Protein AF-A0A7C2U4P8-F1 (afdb_monomer_lite)

Radius of gyration: 31.04 Å; chains: 1; bounding box: 79×62×96 Å

Secondary structure (DSSP, 8-state):
--PPP--S-HHHHHHHHHHHHHHHHHHHHHHHHHHHHHHHHHHHHHHHHHHHHHHHHHHHHHHHHHHHHHHHHHHHHHHHHHHHHHHHS--PPPS--PPPP------HHHHHHHHTTGGGGS-HHHHHHHHHHHHHHHHHHHHHHHHHHHHHHHHGGGG-GGG--HHHHHHHHHHHHHHHHHHHHHHHHHHHHHHHHHHTT----HHHHHHHHHHHBTTSS---GGGS-TT--HHHHHHHHTBSSPPP-

Foldseek 3Di:
DDDDDPPDDCVVVCVVVVVVVVVVVVVVVVVVVVVLVVLVVLLVVLLVVQLVLLQQLLQLLVLLVVCLVLLVVLLVVLVVQLVCCVPPVDHDQFQDLDARDDDDRDRPSVVVCVVVVSLVSDDPVSNVLSVVLVVLSVVLNVLSVQRVVLSVLCCVSNVDPVVADPVSSVSNVVSSVSNVVSSVVSVVSSVVNQVSNVVVVRHHPVVVLLVVLVVFAVVSDQDGLSNDDRNDHQVVSQVRRRGPDRDDD

Sequence (249 aa):
MKVPTPMHGWRPFWGEVGIIVLGVLIALGAQQVVERWRDRQLADQTRTAIAEEINQNLLNISLRATAEPCIQRRLGELHELVNAWALTGTFETPSWVAQAPRLTIGLPRYEAAIDAGNIALMTREEQYRLGTVVEGLRTFQRIQEDENLVWPTLRMLQDGAASLSANDRTEIRLALQRASALDYYARLLIRQILPRAAEFGFRPDRKRFAEFAKRIWKSGRYTPAICAPIDTPPARANEMTGQQTPLPF

pLDDT: mean 92.55, std 9.85, range [42.56, 98.62]

Structure (mmCIF, N/CA/C/O backbone):
data_AF-A0A7C2U4P8-F1
#
_entry.id   AF-A0A7C2U4P8-F1
#
loop_
_atom_site.group_PDB
_atom_site.id
_atom_site.type_symbol
_atom_site.label_atom_id
_atom_site.label_alt_id
_atom_site.label_comp_id
_atom_site.label_asym_id
_atom_site.label_entity_id
_atom_site.label_seq_id
_atom_site.pdbx_PDB_ins_code
_atom_site.Cartn_x
_atom_site.Cartn_y
_atom_site.Cartn_z
_atom_site.occupancy
_atom_site.B_iso_or_equiv
_atom_site.auth_seq_id
_atom_site.auth_comp_id
_atom_site.auth_asym_id
_atom_site.auth_atom_id
_atom_site.pdbx_PDB_model_num
ATOM 1 N N . MET A 1 1 ? 53.793 42.307 -63.586 1.00 42.56 1 MET A N 1
ATOM 2 C CA . MET A 1 1 ? 52.694 41.664 -62.834 1.00 42.56 1 MET A CA 1
ATOM 3 C C . MET A 1 1 ? 52.323 40.364 -63.534 1.00 42.56 1 MET A C 1
ATOM 5 O O . MET A 1 1 ? 51.864 40.417 -64.664 1.00 42.56 1 MET A O 1
ATOM 9 N N . LYS A 1 2 ? 52.591 39.209 -62.914 1.00 53.53 2 LYS A N 1
ATOM 10 C CA . LYS A 1 2 ? 52.114 37.892 -63.368 1.00 53.53 2 LYS A CA 1
ATOM 11 C C . LYS A 1 2 ? 51.184 37.362 -62.280 1.00 53.53 2 LYS A C 1
ATOM 13 O O . LYS A 1 2 ? 51.646 37.113 -61.172 1.00 53.53 2 LYS A O 1
ATOM 18 N N . VAL A 1 3 ? 49.895 37.251 -62.587 1.00 59.31 3 VAL A N 1
ATOM 19 C CA . VAL A 1 3 ? 48.919 36.561 -61.734 1.00 59.31 3 VAL A CA 1
ATOM 20 C C . VAL A 1 3 ? 49.041 35.068 -62.053 1.00 59.31 3 VAL A C 1
ATOM 22 O O . VAL A 1 3 ? 48.907 34.710 -63.225 1.00 59.31 3 VAL A O 1
ATOM 25 N N . PRO A 1 4 ? 49.359 34.196 -61.081 1.00 64.44 4 PRO A N 1
ATOM 26 C CA . PRO A 1 4 ? 49.465 32.772 -61.347 1.00 64.44 4 PRO A CA 1
ATOM 27 C C . PRO A 1 4 ? 48.063 32.188 -61.544 1.00 64.44 4 PRO A C 1
ATOM 29 O O . PRO A 1 4 ? 47.196 32.287 -60.679 1.00 64.44 4 PRO A O 1
ATOM 32 N N . THR A 1 5 ? 47.844 31.578 -62.704 1.00 59.56 5 THR A N 1
ATOM 33 C CA . THR A 1 5 ? 46.663 30.770 -63.014 1.00 59.56 5 THR A CA 1
ATOM 34 C C . THR A 1 5 ? 46.669 29.484 -62.180 1.00 59.56 5 THR A C 1
ATOM 36 O O . THR A 1 5 ? 47.634 28.719 -62.286 1.00 59.56 5 THR A O 1
ATOM 39 N N . PRO A 1 6 ? 45.615 29.182 -61.396 1.00 57.62 6 PRO A N 1
ATOM 40 C CA . PRO A 1 6 ? 45.489 27.897 -60.720 1.00 57.62 6 PRO A CA 1
ATOM 41 C C . PRO A 1 6 ? 45.124 26.824 -61.754 1.00 57.62 6 PRO A C 1
ATOM 43 O O . PRO A 1 6 ? 43.962 26.583 -62.064 1.00 57.62 6 PRO A O 1
ATOM 46 N N . MET A 1 7 ? 46.147 26.197 -62.329 1.00 57.06 7 MET A N 1
ATOM 47 C CA . MET A 1 7 ? 46.019 25.066 -63.249 1.00 57.06 7 MET A CA 1
ATOM 48 C C . MET A 1 7 ? 46.189 23.735 -62.512 1.00 57.06 7 MET A C 1
ATOM 50 O O . MET A 1 7 ? 47.052 22.967 -62.894 1.00 57.06 7 MET A O 1
ATOM 54 N N . HIS A 1 8 ? 45.416 23.431 -61.468 1.00 58.75 8 HIS A N 1
ATOM 55 C CA . HIS A 1 8 ? 45.283 22.045 -60.990 1.00 58.75 8 HIS A CA 1
ATOM 56 C C . HIS A 1 8 ? 43.839 21.788 -60.545 1.00 58.75 8 HIS A C 1
ATOM 58 O O . HIS A 1 8 ? 43.217 22.609 -59.879 1.00 58.75 8 HIS A O 1
ATOM 64 N N . GLY A 1 9 ? 43.279 20.693 -61.063 1.00 62.34 9 GLY A N 1
ATOM 65 C CA . GLY A 1 9 ? 41.852 20.506 -61.300 1.00 62.34 9 GLY A CA 1
ATOM 66 C C . GLY A 1 9 ? 40.969 20.383 -60.060 1.00 62.34 9 GLY A C 1
ATOM 67 O O . GLY A 1 9 ? 41.385 19.962 -58.992 1.00 62.34 9 GLY A O 1
ATOM 68 N N . TRP A 1 10 ? 39.679 20.631 -60.256 1.00 64.06 10 TRP A N 1
ATOM 69 C CA . TRP A 1 10 ? 38.632 20.371 -59.265 1.00 64.06 10 TRP A CA 1
ATOM 70 C C . TRP A 1 10 ? 38.517 18.877 -58.897 1.00 64.06 10 TRP A C 1
ATOM 72 O O . TRP A 1 10 ? 37.988 18.534 -57.850 1.00 64.06 10 TRP A O 1
ATOM 82 N N . ARG A 1 11 ? 39.032 17.967 -59.737 1.00 67.44 11 ARG A N 1
ATOM 83 C CA . ARG A 1 11 ? 38.998 16.507 -59.525 1.00 67.44 11 ARG A CA 1
ATOM 84 C C . ARG A 1 11 ? 39.730 16.031 -58.255 1.00 67.44 11 ARG A C 1
ATOM 86 O O . ARG A 1 11 ? 39.095 15.321 -57.481 1.00 67.44 11 ARG A O 1
ATOM 93 N N . PRO A 1 12 ? 41.005 16.388 -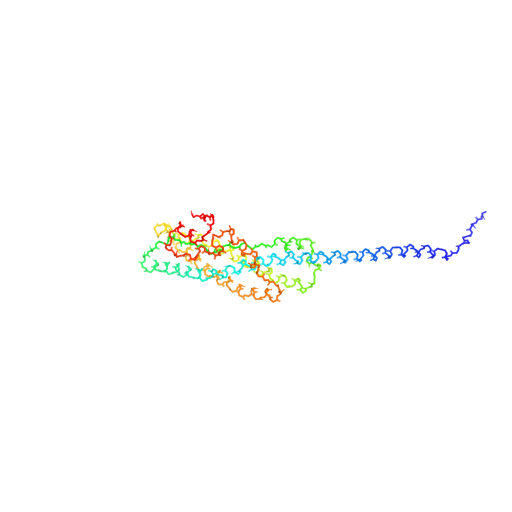58.002 1.00 69.62 12 PRO A N 1
ATOM 94 C CA . PRO A 1 12 ? 41.673 16.050 -56.742 1.00 69.62 12 PRO A CA 1
ATOM 95 C C . PRO A 1 12 ? 40.980 16.663 -55.519 1.00 69.62 12 PRO A C 1
ATOM 97 O O . PRO A 1 12 ? 40.832 15.984 -54.509 1.00 69.62 12 PRO A O 1
ATOM 100 N N . PHE A 1 13 ? 40.447 17.882 -55.643 1.00 70.81 13 PHE A N 1
ATOM 101 C CA . PHE A 1 13 ? 39.682 18.521 -54.569 1.00 70.81 13 PHE A CA 1
ATOM 102 C C . PHE A 1 13 ? 38.425 17.717 -54.175 1.00 70.81 13 PHE A C 1
ATOM 104 O O . PHE A 1 13 ? 38.183 17.488 -52.994 1.00 70.81 13 PHE A O 1
ATOM 111 N N . TRP A 1 14 ? 37.659 17.199 -55.145 1.00 75.56 14 TRP A N 1
ATOM 112 C CA . TRP A 1 14 ? 36.513 16.316 -54.866 1.00 75.56 14 TRP A CA 1
ATOM 113 C C . TRP A 1 14 ? 36.913 14.972 -54.241 1.00 75.56 14 TRP A C 1
ATOM 115 O O . TRP A 1 14 ? 36.151 14.422 -53.447 1.00 75.56 14 TRP A O 1
ATOM 125 N N . GLY A 1 15 ? 38.098 14.452 -54.572 1.00 74.56 15 GLY A N 1
ATOM 126 C CA . GLY A 1 15 ? 38.631 13.230 -53.967 1.00 74.56 15 GLY A CA 1
ATOM 127 C C . GLY A 1 15 ? 38.936 13.405 -52.478 1.00 74.56 15 GLY A C 1
ATOM 128 O O . GLY A 1 15 ? 38.503 12.591 -51.664 1.00 74.56 15 GLY A O 1
ATOM 129 N N . GLU A 1 16 ? 39.617 14.493 -52.110 1.00 76.31 16 GLU A N 1
ATOM 130 C CA . GLU A 1 16 ? 39.959 14.787 -50.712 1.00 76.31 16 GLU A CA 1
ATOM 131 C C . GLU A 1 16 ? 38.719 15.093 -49.864 1.00 76.31 16 GLU A C 1
ATOM 133 O O . GLU A 1 16 ? 38.545 14.518 -48.787 1.00 76.31 16 GLU A O 1
ATOM 138 N N . VAL A 1 17 ? 37.802 15.926 -50.370 1.00 86.94 17 VAL A N 1
ATOM 139 C CA . VAL A 1 17 ? 36.540 16.225 -49.673 1.00 86.94 17 VAL A CA 1
ATOM 140 C C . VAL A 1 17 ? 35.691 14.961 -49.512 1.00 86.94 17 VAL A C 1
ATOM 142 O O . VAL A 1 17 ? 35.121 14.739 -48.444 1.00 86.94 17 VAL A O 1
ATOM 145 N N . GLY A 1 18 ? 35.644 14.096 -50.531 1.00 84.94 18 GLY A N 1
ATOM 146 C CA . GLY A 1 18 ? 34.916 12.829 -50.473 1.00 84.94 18 GLY A CA 1
ATOM 147 C C . GLY A 1 18 ? 35.411 11.903 -49.359 1.00 84.94 18 GLY A C 1
ATOM 148 O O . GLY A 1 18 ? 34.596 11.328 -48.639 1.00 84.94 18 GLY A O 1
ATOM 149 N N . ILE A 1 19 ? 36.730 11.806 -49.163 1.00 89.50 19 ILE A N 1
ATOM 150 C CA . ILE A 1 19 ? 37.328 10.992 -48.092 1.00 89.50 19 ILE A CA 1
ATOM 151 C C . ILE A 1 19 ? 36.983 11.561 -46.710 1.00 89.50 19 ILE A C 1
ATOM 153 O O . ILE A 1 19 ? 36.597 10.802 -45.820 1.00 89.50 19 ILE A O 1
ATOM 157 N N . ILE A 1 20 ? 37.070 12.884 -46.529 1.00 89.81 20 ILE A N 1
ATOM 158 C CA . ILE A 1 20 ? 36.741 13.535 -45.250 1.00 89.81 20 ILE A CA 1
ATOM 159 C C . ILE A 1 20 ? 35.263 13.323 -44.903 1.00 89.81 20 ILE A C 1
ATOM 161 O O . ILE A 1 20 ? 34.942 12.899 -43.792 1.00 89.81 20 ILE A O 1
ATOM 165 N N . VAL A 1 21 ? 34.359 13.564 -45.857 1.00 92.81 21 VAL A N 1
ATOM 166 C CA . VAL A 1 21 ? 32.916 13.368 -45.658 1.00 92.81 21 VAL A CA 1
ATOM 167 C C . VAL A 1 21 ? 32.608 11.906 -45.341 1.00 92.81 21 VAL A C 1
ATOM 169 O O . VAL A 1 21 ? 31.846 11.633 -44.415 1.00 92.81 21 VAL A O 1
ATOM 172 N N . LEU A 1 22 ? 33.233 10.958 -46.045 1.00 92.25 22 LEU A N 1
ATOM 173 C CA . LEU A 1 22 ? 33.060 9.533 -45.772 1.00 92.25 22 LEU A CA 1
ATOM 174 C C . LEU A 1 22 ? 33.530 9.160 -44.358 1.00 92.25 22 LEU A C 1
ATOM 176 O O . LEU A 1 22 ? 32.824 8.438 -43.657 1.00 92.25 22 LEU A O 1
ATOM 180 N N . GLY A 1 23 ? 34.671 9.693 -43.911 1.00 92.75 23 GLY A N 1
ATOM 181 C CA . GLY A 1 23 ? 35.164 9.499 -42.547 1.00 92.75 23 GLY A CA 1
ATOM 182 C C . GLY A 1 23 ? 34.182 10.009 -41.488 1.00 92.75 23 GLY A C 1
ATOM 183 O O . GLY A 1 23 ? 33.875 9.291 -40.536 1.00 92.75 23 GLY A O 1
ATOM 184 N N . VAL A 1 24 ? 33.621 11.207 -41.686 1.00 94.31 24 VAL A N 1
ATOM 185 C CA . VAL A 1 24 ? 32.612 11.787 -40.782 1.00 94.31 24 VAL A CA 1
ATOM 186 C C . VAL A 1 24 ? 31.325 10.958 -40.774 1.00 94.31 24 VAL A C 1
ATOM 188 O O . VAL A 1 24 ? 30.780 10.690 -39.705 1.00 94.31 24 VAL A O 1
ATOM 191 N N . LEU A 1 25 ? 30.849 10.496 -41.933 1.00 93.38 25 LEU A N 1
ATOM 192 C CA . LEU A 1 25 ? 29.646 9.662 -42.015 1.00 93.38 25 LEU A CA 1
ATOM 193 C C . LEU A 1 25 ? 29.830 8.305 -41.328 1.00 93.38 25 LEU A C 1
ATOM 195 O O . LEU A 1 25 ? 28.923 7.854 -40.630 1.00 93.38 25 LEU A O 1
ATOM 199 N N . ILE A 1 26 ? 30.997 7.672 -41.480 1.00 91.75 26 ILE A N 1
ATOM 200 C CA . ILE A 1 26 ? 31.316 6.418 -40.784 1.00 91.75 26 ILE A CA 1
ATOM 201 C C . ILE A 1 26 ? 31.377 6.651 -39.273 1.00 91.75 26 ILE A C 1
ATOM 203 O O . ILE A 1 26 ? 30.800 5.866 -38.521 1.00 91.75 26 ILE A O 1
ATOM 207 N N . ALA A 1 27 ? 32.012 7.738 -38.821 1.00 90.12 27 ALA A N 1
ATOM 208 C CA . ALA A 1 27 ? 32.086 8.077 -37.402 1.00 90.12 27 ALA A CA 1
ATOM 209 C C . ALA A 1 27 ? 30.689 8.303 -36.793 1.00 90.12 27 ALA A C 1
ATOM 211 O O . ALA A 1 27 ? 30.356 7.697 -35.774 1.00 90.12 27 ALA A O 1
ATOM 212 N N . LEU A 1 28 ? 29.837 9.094 -37.454 1.00 92.94 28 LEU A N 1
ATOM 213 C CA . LEU A 1 28 ? 28.459 9.339 -37.013 1.00 92.94 28 LEU A CA 1
ATOM 214 C C . LEU A 1 28 ? 27.598 8.069 -37.063 1.00 92.94 28 LEU A C 1
ATOM 216 O O . LEU A 1 28 ? 26.779 7.839 -36.174 1.00 92.94 28 LEU A O 1
ATOM 220 N N . GLY A 1 29 ? 27.787 7.226 -38.081 1.00 89.31 29 GLY A N 1
ATOM 221 C CA . GLY A 1 29 ? 27.095 5.945 -38.201 1.00 89.31 29 GLY A CA 1
ATOM 222 C C . GLY A 1 29 ? 27.474 4.974 -37.083 1.00 89.31 29 GLY A C 1
ATOM 223 O O . GLY A 1 29 ? 26.595 4.388 -36.451 1.00 89.31 29 GLY A O 1
ATOM 224 N N . ALA A 1 30 ? 28.771 4.842 -36.791 1.00 91.00 30 ALA A N 1
ATOM 225 C CA . ALA A 1 30 ? 29.270 4.001 -35.706 1.00 91.00 30 ALA A CA 1
ATOM 226 C C . ALA A 1 30 ? 28.775 4.490 -34.337 1.00 91.00 30 ALA A C 1
ATOM 228 O O . ALA A 1 30 ? 28.315 3.682 -33.528 1.00 91.00 30 ALA A O 1
ATOM 229 N N . GLN A 1 31 ? 28.788 5.807 -34.104 1.00 91.81 31 GLN A N 1
ATOM 230 C CA . GLN A 1 31 ? 28.274 6.406 -32.874 1.00 91.81 31 GLN A CA 1
ATOM 231 C C . GLN A 1 31 ? 26.792 6.067 -32.653 1.00 91.81 31 GLN A C 1
ATOM 233 O O . GLN A 1 31 ? 26.435 5.575 -31.584 1.00 91.81 31 GLN A O 1
ATOM 238 N N . GLN A 1 32 ? 25.944 6.220 -33.677 1.00 92.69 32 GLN A N 1
ATOM 239 C CA . GLN A 1 32 ? 24.516 5.891 -33.571 1.00 92.69 32 GLN A CA 1
ATOM 240 C C . GLN A 1 32 ? 24.261 4.410 -33.255 1.00 92.69 32 GLN A C 1
ATOM 242 O O . GLN A 1 32 ? 23.293 4.080 -32.569 1.00 92.69 32 GLN A O 1
ATOM 247 N N . VAL A 1 33 ? 25.097 3.495 -33.757 1.00 94.69 33 VAL A N 1
ATOM 248 C CA . VAL A 1 33 ? 24.969 2.059 -33.457 1.00 94.69 33 VAL A CA 1
ATOM 249 C C . VAL A 1 33 ? 25.314 1.775 -31.995 1.00 94.69 33 VAL A C 1
ATOM 251 O O . VAL A 1 33 ? 24.562 1.065 -31.325 1.00 94.69 33 VAL A O 1
ATOM 254 N N . VAL A 1 34 ? 26.412 2.349 -31.493 1.00 96.06 34 VAL A N 1
ATOM 255 C CA . VAL A 1 34 ? 26.839 2.183 -30.095 1.00 96.06 34 VAL A CA 1
ATOM 256 C C . VAL A 1 34 ? 25.818 2.789 -29.133 1.00 96.06 34 VAL A C 1
ATOM 258 O O . VAL A 1 34 ? 25.465 2.149 -28.144 1.00 96.06 34 VAL A O 1
ATOM 261 N N . GLU A 1 35 ? 25.293 3.976 -29.440 1.00 95.25 35 GLU A N 1
ATOM 262 C CA . GLU A 1 35 ? 24.249 4.629 -28.644 1.00 95.25 35 GLU A CA 1
ATOM 263 C C . GLU A 1 35 ? 22.984 3.770 -28.570 1.00 95.25 35 GLU A C 1
ATOM 265 O O . GLU A 1 35 ? 22.550 3.424 -27.475 1.00 95.25 35 GLU A O 1
ATOM 270 N N . ARG A 1 36 ? 22.459 3.300 -29.710 1.00 94.69 36 ARG A N 1
ATOM 271 C CA . ARG A 1 36 ? 21.275 2.420 -29.726 1.00 94.69 36 ARG A CA 1
ATOM 272 C C . ARG A 1 36 ? 21.491 1.120 -28.958 1.00 94.69 36 ARG A C 1
ATOM 274 O O . ARG A 1 36 ? 20.549 0.601 -28.361 1.00 94.69 36 ARG A O 1
ATOM 281 N N . TRP A 1 37 ? 22.694 0.551 -29.013 1.00 96.50 37 TRP A N 1
ATOM 282 C CA . TRP A 1 37 ? 23.016 -0.659 -28.259 1.00 96.50 37 TRP A CA 1
ATOM 283 C C . TRP A 1 37 ? 23.030 -0.390 -26.751 1.00 96.50 37 TRP A C 1
ATOM 285 O O . TRP A 1 37 ? 22.381 -1.117 -25.995 1.00 96.50 37 TRP A O 1
ATOM 295 N N . ARG A 1 38 ? 23.689 0.693 -26.327 1.00 97.44 38 ARG A N 1
ATOM 296 C CA . ARG A 1 38 ? 23.728 1.128 -24.927 1.00 97.44 38 ARG A CA 1
ATOM 297 C C . ARG A 1 38 ? 22.329 1.435 -24.390 1.00 97.44 38 ARG A C 1
ATOM 299 O O . ARG A 1 38 ? 22.004 0.991 -23.295 1.00 97.44 38 ARG A O 1
ATOM 306 N N . ASP A 1 39 ? 21.497 2.129 -25.161 1.00 97.50 39 ASP A N 1
ATOM 307 C CA . ASP A 1 39 ? 20.140 2.505 -24.750 1.00 97.50 39 ASP A CA 1
ATOM 308 C C . ASP A 1 39 ? 19.252 1.274 -24.537 1.00 97.50 39 ASP A C 1
ATOM 310 O O . ASP A 1 39 ? 18.510 1.205 -23.559 1.00 97.50 39 ASP A O 1
ATOM 314 N N . ARG A 1 40 ? 19.373 0.257 -25.401 1.00 96.75 40 ARG A N 1
ATOM 315 C CA . ARG A 1 40 ? 18.673 -1.027 -25.219 1.00 96.75 40 ARG A CA 1
ATOM 316 C C . ARG A 1 40 ? 19.127 -1.741 -23.954 1.00 96.75 40 ARG A C 1
ATOM 318 O O . ARG A 1 40 ? 18.290 -2.189 -23.177 1.00 96.75 40 ARG A O 1
ATOM 325 N N . GLN A 1 41 ? 20.438 -1.818 -23.727 1.00 97.94 41 GLN A N 1
ATOM 326 C CA . GLN A 1 41 ? 20.978 -2.439 -22.521 1.00 97.94 41 GLN A CA 1
ATOM 327 C C . GLN A 1 41 ? 20.500 -1.710 -21.257 1.00 97.94 41 GLN A C 1
ATOM 329 O O . GLN A 1 41 ? 20.112 -2.353 -20.281 1.00 97.94 41 GLN A O 1
ATOM 334 N N . LEU A 1 42 ? 20.483 -0.377 -21.283 1.00 97.88 42 LEU A N 1
ATOM 335 C CA . LEU A 1 42 ? 20.009 0.446 -20.176 1.00 97.88 42 LEU A CA 1
ATOM 336 C C . LEU A 1 42 ? 18.503 0.270 -19.939 1.00 97.88 42 LEU A C 1
ATOM 338 O O . LEU A 1 42 ? 18.079 0.131 -18.789 1.00 97.88 42 LEU A O 1
ATOM 342 N N . ALA A 1 43 ? 17.699 0.205 -21.003 1.00 97.88 43 ALA A N 1
ATOM 343 C CA . ALA A 1 43 ? 16.269 -0.078 -20.914 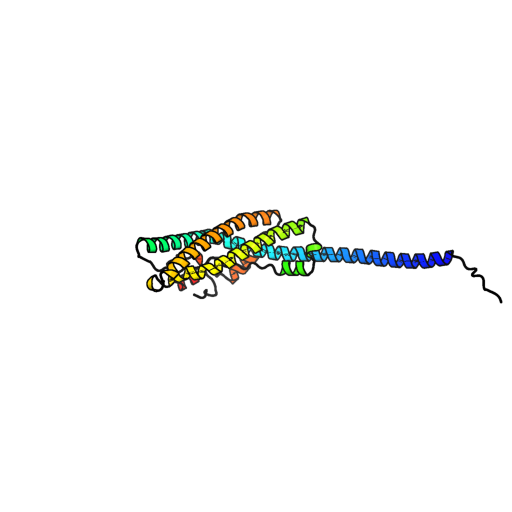1.00 97.88 43 ALA A CA 1
ATOM 344 C C . ALA A 1 43 ? 16.001 -1.468 -20.307 1.00 97.88 43 ALA A C 1
ATOM 346 O O . ALA A 1 43 ? 15.161 -1.590 -19.416 1.00 97.88 43 ALA A O 1
ATOM 347 N N . ASP A 1 44 ? 16.749 -2.499 -20.711 1.00 98.19 44 ASP A N 1
ATOM 348 C CA . ASP A 1 44 ? 16.603 -3.867 -20.195 1.00 98.19 44 ASP A CA 1
ATOM 349 C C . ASP A 1 44 ? 16.979 -3.981 -18.710 1.00 98.19 44 ASP A C 1
ATOM 351 O O . ASP A 1 44 ? 16.259 -4.604 -17.918 1.00 98.19 44 ASP A O 1
ATOM 355 N N . GLN A 1 45 ? 18.081 -3.340 -18.310 1.00 98.19 45 GLN A N 1
ATOM 356 C CA . GLN A 1 45 ? 18.498 -3.265 -16.908 1.00 98.19 45 GLN A CA 1
ATOM 357 C C . GLN A 1 45 ? 17.456 -2.528 -16.062 1.00 98.19 45 GLN A C 1
ATOM 359 O O . GLN A 1 45 ? 17.049 -3.021 -15.008 1.00 98.19 45 GLN A O 1
ATOM 364 N N . THR A 1 46 ? 16.967 -1.389 -16.558 1.00 98.12 46 THR A N 1
ATOM 365 C CA . THR A 1 46 ? 15.939 -0.585 -15.888 1.00 98.12 46 THR A CA 1
ATOM 366 C C . THR A 1 46 ? 14.637 -1.373 -15.737 1.00 98.12 46 THR A C 1
ATOM 368 O O . THR A 1 46 ? 14.066 -1.419 -14.647 1.00 98.12 46 THR A O 1
ATOM 371 N N . ARG A 1 47 ? 14.197 -2.072 -16.795 1.00 98.06 47 ARG A N 1
ATOM 372 C CA . ARG A 1 47 ? 13.001 -2.926 -16.772 1.00 98.06 47 ARG A CA 1
ATOM 373 C C . ARG A 1 47 ? 13.106 -3.992 -15.686 1.00 98.06 47 ARG A C 1
ATOM 375 O O . ARG A 1 47 ? 12.175 -4.160 -14.905 1.00 98.06 47 ARG A O 1
ATOM 382 N N . THR A 1 48 ? 14.238 -4.689 -15.624 1.00 98.12 48 THR A N 1
ATOM 383 C CA . THR A 1 48 ? 14.465 -5.765 -14.649 1.00 98.12 48 THR A CA 1
ATOM 384 C C . THR A 1 48 ? 14.466 -5.222 -13.220 1.00 98.12 48 THR A C 1
ATOM 386 O O . THR A 1 48 ? 13.754 -5.740 -12.359 1.00 98.12 48 THR A O 1
ATOM 389 N N . ALA A 1 49 ? 15.194 -4.128 -12.978 1.00 98.00 49 ALA A N 1
ATOM 390 C CA . ALA A 1 49 ? 15.314 -3.518 -11.657 1.00 98.00 49 ALA A CA 1
ATOM 391 C C . ALA A 1 49 ? 13.964 -3.033 -11.101 1.00 98.00 49 ALA A C 1
ATOM 393 O O . ALA A 1 49 ? 13.679 -3.248 -9.918 1.00 98.00 49 ALA A O 1
ATOM 394 N N . ILE A 1 50 ? 13.135 -2.413 -11.948 1.00 98.38 50 ILE A N 1
ATOM 395 C CA . ILE A 1 50 ? 11.791 -1.944 -11.586 1.00 98.38 50 ILE A CA 1
ATOM 396 C C . ILE A 1 50 ? 10.825 -3.119 -11.422 1.00 98.38 50 ILE A C 1
ATOM 398 O O . ILE A 1 50 ? 10.032 -3.127 -10.485 1.00 98.38 50 ILE A O 1
ATOM 402 N N . ALA A 1 51 ?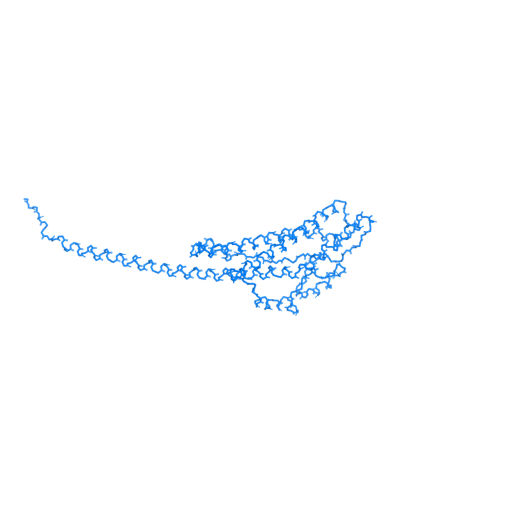 10.887 -4.134 -12.289 1.00 98.25 51 ALA A N 1
ATOM 403 C CA . ALA A 1 51 ? 10.024 -5.308 -12.175 1.00 98.25 51 ALA A CA 1
ATOM 404 C C . ALA A 1 51 ? 10.229 -6.039 -10.838 1.00 98.25 51 ALA A C 1
ATOM 406 O O . ALA A 1 51 ? 9.254 -6.431 -10.201 1.00 98.25 51 ALA A O 1
ATOM 407 N N . GLU A 1 52 ? 11.473 -6.181 -10.376 1.00 96.88 52 GLU A N 1
ATOM 408 C CA . GLU A 1 52 ? 11.776 -6.728 -9.048 1.00 96.88 52 GLU A CA 1
ATOM 409 C C . GLU A 1 52 ? 11.156 -5.901 -7.910 1.00 96.88 52 GLU A C 1
ATOM 411 O O . GLU A 1 52 ? 10.565 -6.467 -6.989 1.00 96.88 52 GLU A O 1
ATOM 416 N N . GLU A 1 53 ? 11.264 -4.571 -7.977 1.00 97.62 53 GLU A N 1
ATOM 417 C CA . GLU A 1 53 ? 10.682 -3.654 -6.988 1.00 97.62 53 GLU A CA 1
ATOM 418 C C . GLU A 1 53 ? 9.151 -3.747 -6.964 1.00 97.62 53 GLU A C 1
ATOM 420 O O . GLU A 1 53 ? 8.550 -3.916 -5.901 1.00 97.62 53 GLU A O 1
ATOM 425 N N . ILE A 1 54 ? 8.513 -3.737 -8.137 1.00 98.38 54 ILE A N 1
ATOM 426 C CA . ILE A 1 54 ? 7.068 -3.942 -8.276 1.00 98.38 54 ILE A CA 1
ATOM 427 C C . ILE A 1 54 ? 6.661 -5.299 -7.691 1.00 98.38 54 ILE A C 1
ATOM 429 O O . ILE A 1 54 ? 5.725 -5.363 -6.899 1.00 98.38 54 ILE A O 1
ATOM 433 N N . ASN A 1 55 ? 7.366 -6.382 -8.022 1.00 97.94 55 ASN A N 1
ATOM 434 C CA . ASN A 1 55 ? 7.055 -7.728 -7.532 1.00 97.94 55 ASN A CA 1
ATOM 435 C C . ASN A 1 55 ? 7.162 -7.836 -6.001 1.00 97.94 55 ASN A C 1
ATOM 437 O O . ASN A 1 55 ? 6.353 -8.521 -5.365 1.00 97.94 55 ASN A O 1
ATOM 441 N N . GLN A 1 56 ? 8.121 -7.132 -5.396 1.00 96.38 56 GLN A N 1
ATOM 442 C CA . GLN A 1 56 ? 8.243 -7.018 -3.943 1.00 96.38 56 GLN A CA 1
ATOM 443 C C . GLN A 1 56 ? 7.080 -6.216 -3.332 1.00 96.38 56 GLN A C 1
ATOM 445 O O . GLN A 1 56 ? 6.513 -6.623 -2.317 1.00 96.38 56 GLN A O 1
ATOM 450 N N . ASN A 1 57 ? 6.663 -5.116 -3.957 1.00 97.69 57 ASN A N 1
ATOM 451 C CA . ASN A 1 57 ? 5.522 -4.330 -3.484 1.00 97.69 57 ASN A CA 1
ATOM 452 C C . ASN A 1 57 ? 4.184 -5.078 -3.643 1.00 97.69 57 ASN A C 1
ATOM 454 O O . ASN A 1 57 ? 3.343 -5.039 -2.746 1.00 97.69 57 ASN A O 1
ATOM 458 N N . LEU A 1 58 ? 3.991 -5.826 -4.734 1.00 98.06 58 LEU A N 1
ATOM 459 C CA . LEU A 1 58 ? 2.804 -6.667 -4.947 1.00 98.06 58 LEU A CA 1
ATOM 460 C C . LEU A 1 58 ? 2.706 -7.795 -3.917 1.00 98.06 58 LEU A C 1
ATOM 462 O O . LEU A 1 58 ? 1.609 -8.186 -3.519 1.00 98.06 58 LEU A O 1
ATOM 466 N N . LEU A 1 59 ? 3.844 -8.311 -3.456 1.00 96.62 59 LEU A N 1
ATOM 467 C CA . LEU A 1 59 ? 3.887 -9.224 -2.322 1.00 96.62 59 LEU A CA 1
ATOM 468 C C . LEU A 1 59 ? 3.388 -8.549 -1.043 1.00 96.62 59 LEU A C 1
ATOM 470 O O . LEU A 1 59 ? 2.546 -9.129 -0.363 1.00 96.62 59 LEU A O 1
ATOM 474 N N . ASN A 1 60 ? 3.845 -7.337 -0.736 1.00 96.25 60 ASN A N 1
ATOM 475 C CA . ASN A 1 60 ? 3.359 -6.591 0.426 1.00 96.25 60 ASN A CA 1
ATOM 476 C C . ASN A 1 60 ? 1.843 -6.362 0.343 1.00 96.25 60 ASN A C 1
ATOM 478 O O . ASN A 1 60 ? 1.116 -6.641 1.292 1.00 96.25 60 ASN A O 1
ATOM 482 N N . ILE A 1 61 ? 1.328 -6.001 -0.829 1.00 97.12 61 ILE A N 1
ATOM 483 C CA . ILE A 1 61 ? -0.118 -5.929 -1.062 1.00 97.12 61 ILE A CA 1
ATOM 484 C C . ILE A 1 61 ? -0.808 -7.276 -0.792 1.00 97.12 61 ILE A C 1
ATOM 486 O O . ILE A 1 61 ? -1.813 -7.335 -0.082 1.00 97.12 61 ILE A O 1
ATOM 490 N N . SER A 1 62 ? -0.254 -8.376 -1.306 1.00 96.62 62 SER A N 1
ATOM 491 C CA . SER A 1 62 ? -0.792 -9.718 -1.065 1.00 96.62 62 SER A CA 1
ATOM 492 C C . SER A 1 62 ? -0.784 -10.094 0.419 1.00 96.62 62 SER A C 1
ATOM 494 O O . SER A 1 62 ? -1.683 -10.806 0.856 1.00 96.62 62 SER A O 1
ATOM 496 N N . LEU A 1 63 ? 0.196 -9.642 1.203 1.00 95.25 63 LEU A N 1
ATOM 497 C CA . LEU A 1 63 ? 0.241 -9.876 2.647 1.00 95.25 63 LEU A CA 1
ATOM 498 C C . LEU A 1 63 ? -0.831 -9.063 3.378 1.00 95.25 63 LEU A C 1
ATOM 500 O O . LEU A 1 63 ? -1.522 -9.629 4.228 1.00 95.25 63 LEU A O 1
ATOM 504 N N . ARG A 1 64 ? -1.061 -7.791 3.008 1.00 96.75 64 ARG A N 1
ATOM 505 C CA . ARG A 1 64 ? -2.213 -7.027 3.530 1.00 96.75 64 ARG A CA 1
ATOM 506 C C . ARG A 1 64 ? -3.521 -7.755 3.233 1.00 96.75 64 ARG A C 1
ATOM 508 O O . ARG A 1 64 ? -4.367 -7.822 4.121 1.00 96.75 64 ARG A O 1
ATOM 515 N N . ALA A 1 65 ? -3.653 -8.345 2.042 1.00 97.19 65 ALA A N 1
ATOM 516 C CA . ALA A 1 65 ? -4.836 -9.115 1.663 1.00 97.19 65 ALA A CA 1
ATOM 517 C C . ALA A 1 65 ? -5.081 -10.308 2.606 1.00 97.19 65 ALA A C 1
ATOM 519 O O . ALA A 1 65 ? -6.209 -10.562 3.020 1.00 97.19 65 ALA A O 1
ATOM 520 N N . THR A 1 66 ? -4.020 -11.011 3.026 1.00 95.88 66 THR A N 1
ATOM 521 C CA . THR A 1 66 ? -4.151 -12.118 3.996 1.00 95.88 66 THR A CA 1
ATOM 522 C C . THR A 1 66 ? -4.595 -11.669 5.391 1.00 95.88 66 THR A C 1
ATOM 524 O O . THR A 1 66 ? -5.153 -12.472 6.135 1.00 95.88 66 THR A O 1
ATOM 527 N N . ALA A 1 67 ? -4.379 -10.400 5.748 1.00 96.62 67 ALA A N 1
ATOM 528 C CA . ALA A 1 67 ? -4.799 -9.834 7.027 1.00 96.62 67 ALA A CA 1
ATOM 529 C C . ALA A 1 67 ? -6.243 -9.293 7.010 1.00 96.62 67 ALA A C 1
ATOM 531 O O . ALA A 1 67 ? -6.777 -8.991 8.077 1.00 96.62 67 ALA A O 1
ATOM 532 N N . GLU A 1 68 ? -6.884 -9.184 5.836 1.00 97.19 68 GLU A N 1
ATOM 533 C CA . GLU A 1 68 ? -8.225 -8.595 5.679 1.00 97.19 68 GLU A CA 1
ATOM 534 C C . GLU A 1 68 ? -9.273 -9.191 6.632 1.00 97.19 68 GLU A C 1
ATOM 536 O O . GLU A 1 68 ? -9.930 -8.406 7.317 1.00 97.19 68 GLU A O 1
ATOM 541 N N . PRO A 1 69 ? -9.414 -10.527 6.780 1.00 97.94 69 PRO A N 1
ATOM 542 C CA . PRO A 1 69 ? -10.441 -11.080 7.663 1.00 97.94 69 PRO A CA 1
ATOM 543 C C . PRO A 1 69 ? -10.250 -10.660 9.125 1.00 97.94 69 PRO A C 1
ATOM 545 O O . PRO A 1 69 ? -11.217 -10.394 9.835 1.00 97.94 69 PRO A O 1
ATOM 548 N N . CYS A 1 70 ? -8.997 -10.556 9.576 1.00 97.56 70 CYS A N 1
ATOM 549 C CA . CYS A 1 70 ? -8.677 -10.114 10.930 1.00 97.56 70 CYS A CA 1
ATOM 550 C C . CYS A 1 70 ? -8.985 -8.629 11.132 1.00 97.56 70 CYS A C 1
ATOM 552 O O . CYS A 1 70 ? -9.462 -8.248 12.195 1.00 97.56 70 CYS A O 1
ATOM 554 N N . ILE A 1 71 ? -8.729 -7.801 10.119 1.00 98.12 71 ILE A N 1
ATOM 555 C CA . ILE A 1 71 ? -8.967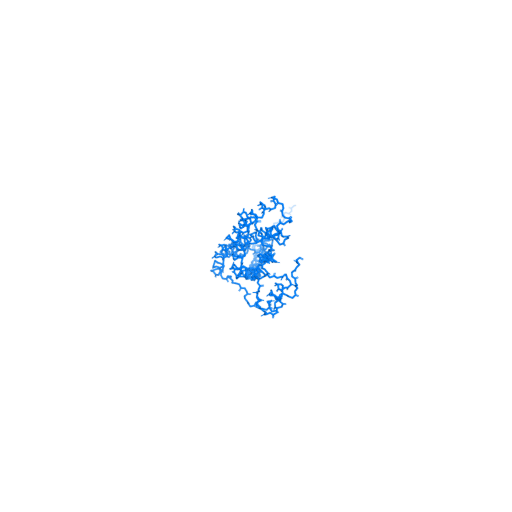 -6.355 10.176 1.00 98.12 71 ILE A CA 1
ATOM 556 C C . ILE A 1 71 ? -10.463 -6.068 10.200 1.00 98.12 71 ILE A C 1
ATOM 558 O O . ILE A 1 71 ? -10.925 -5.303 11.040 1.00 98.12 71 ILE A O 1
ATOM 562 N N . GLN A 1 72 ? -11.236 -6.749 9.356 1.00 98.31 72 GLN A N 1
ATOM 563 C CA . GLN A 1 72 ? -12.691 -6.634 9.362 1.00 98.31 72 GLN A CA 1
ATOM 564 C C . GLN A 1 72 ? -13.295 -7.099 10.687 1.00 98.31 72 GLN A C 1
ATOM 566 O O . GLN A 1 72 ? -14.113 -6.382 11.260 1.00 98.31 72 GLN A O 1
ATOM 571 N N . ARG A 1 73 ? -12.855 -8.256 11.206 1.00 98.25 73 ARG A N 1
ATOM 572 C CA . ARG A 1 73 ? -13.274 -8.737 12.530 1.00 98.25 73 ARG A CA 1
ATOM 573 C C . ARG A 1 73 ? -12.967 -7.699 13.606 1.00 98.25 73 ARG A C 1
ATOM 575 O O . ARG A 1 73 ? -13.851 -7.349 14.375 1.00 98.25 73 ARG A O 1
ATOM 582 N N . ARG A 1 74 ? -11.744 -7.162 13.612 1.00 98.06 74 ARG A N 1
ATOM 583 C CA . ARG A 1 74 ? -11.307 -6.155 14.579 1.00 98.06 74 ARG A CA 1
ATOM 584 C C . ARG A 1 74 ? -12.175 -4.902 14.547 1.00 98.06 74 ARG A C 1
ATOM 586 O O . ARG A 1 74 ? -12.596 -4.424 15.590 1.00 98.06 74 ARG A O 1
ATOM 593 N N . LEU A 1 75 ? -12.435 -4.358 13.362 1.00 98.44 75 LEU A N 1
ATOM 594 C CA . LEU A 1 75 ? -13.283 -3.175 13.219 1.00 98.44 75 LEU A CA 1
ATOM 595 C C . LEU A 1 75 ? -14.722 -3.461 13.673 1.00 98.44 75 LEU A C 1
ATOM 597 O O . LEU A 1 75 ? -15.333 -2.594 14.290 1.00 98.44 75 LEU A O 1
ATOM 601 N N . GLY A 1 76 ? -15.236 -4.672 13.428 1.00 98.44 76 GLY A N 1
ATOM 602 C CA . GLY A 1 76 ? -16.527 -5.131 13.949 1.00 98.44 76 GLY A CA 1
ATOM 603 C C . GLY A 1 76 ? -16.572 -5.158 15.479 1.00 98.44 76 GLY A C 1
ATOM 604 O O . GLY A 1 76 ? -17.443 -4.524 16.065 1.00 98.44 76 GLY A O 1
ATOM 605 N N . GLU A 1 77 ? -15.585 -5.794 16.117 1.00 98.06 77 GLU A N 1
ATOM 606 C CA . GLU A 1 77 ? -15.448 -5.847 17.584 1.00 98.06 77 GLU A CA 1
ATOM 607 C C . GLU A 1 77 ? -15.407 -4.434 18.198 1.00 98.06 77 GLU A C 1
ATOM 609 O O . GLU A 1 77 ? -16.074 -4.156 19.193 1.00 98.06 77 GLU A O 1
ATOM 614 N N . LEU A 1 78 ? -14.664 -3.506 17.581 1.00 97.88 78 LEU A N 1
ATOM 615 C CA . LEU A 1 78 ? -14.590 -2.115 18.042 1.00 97.88 78 LEU A CA 1
ATOM 616 C C . LEU A 1 78 ? -15.912 -1.354 17.843 1.00 97.88 78 LEU A C 1
ATOM 618 O O . LEU A 1 78 ? -16.275 -0.542 18.693 1.00 97.88 78 LEU A O 1
ATOM 622 N N . HIS A 1 79 ? -16.643 -1.612 16.752 1.00 97.75 79 HIS A N 1
ATOM 623 C CA . HIS A 1 79 ? -17.976 -1.030 16.523 1.00 97.75 79 HIS A CA 1
ATOM 624 C C . HIS A 1 79 ? -18.965 -1.489 17.583 1.00 97.75 79 HIS A C 1
ATOM 626 O O . HIS A 1 79 ? -19.663 -0.661 18.164 1.00 97.75 79 HIS A O 1
ATOM 632 N N . GLU A 1 80 ? -19.011 -2.790 17.857 1.00 97.00 80 GLU A N 1
ATOM 633 C CA . GLU A 1 80 ? -19.879 -3.363 18.885 1.00 97.00 80 GLU A CA 1
ATOM 634 C C . GLU A 1 80 ? -19.583 -2.757 20.257 1.00 97.00 80 GLU A C 1
ATOM 636 O O . GLU A 1 80 ? -20.502 -2.299 20.935 1.00 97.00 80 GLU A O 1
ATOM 641 N N . LEU A 1 81 ? -18.305 -2.648 20.615 1.00 96.62 81 LEU A N 1
ATOM 642 C CA . LEU A 1 81 ? -17.851 -2.074 21.877 1.00 96.62 81 LEU A CA 1
ATOM 643 C C . LEU A 1 81 ? -18.240 -0.594 22.029 1.00 96.62 81 LEU A C 1
ATOM 645 O O . LEU A 1 81 ? -18.817 -0.197 23.043 1.00 96.62 81 LEU A O 1
ATOM 649 N N . VAL A 1 82 ? -17.991 0.232 21.007 1.00 96.00 82 VAL A N 1
ATOM 650 C CA . VAL A 1 82 ? -18.342 1.665 21.031 1.00 96.00 82 VAL A CA 1
ATOM 651 C C . VAL A 1 82 ? -19.862 1.877 21.035 1.00 96.00 82 VAL A C 1
ATOM 653 O O . VAL A 1 82 ? -20.355 2.804 21.688 1.00 96.00 82 VAL A O 1
ATOM 656 N N . ASN A 1 83 ? -20.622 1.022 20.346 1.00 95.50 83 ASN A N 1
ATOM 657 C CA . ASN A 1 83 ? -22.084 1.080 20.328 1.00 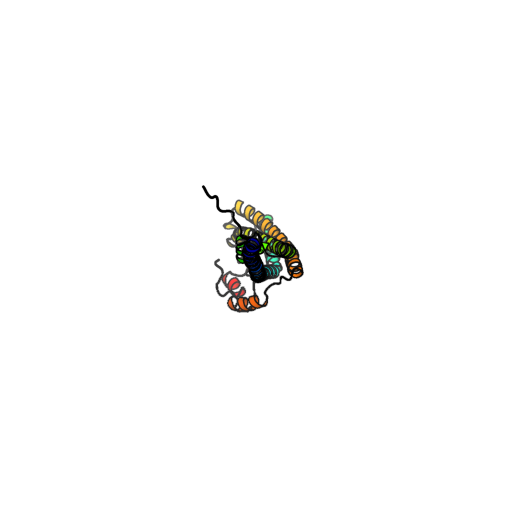95.50 83 ASN A CA 1
ATOM 658 C C . ASN A 1 83 ? -22.693 0.623 21.659 1.00 95.50 83 ASN A C 1
ATOM 660 O O . ASN A 1 83 ? -23.576 1.301 22.186 1.00 95.50 83 ASN A O 1
ATOM 664 N N . ALA A 1 84 ? -22.201 -0.474 22.239 1.00 94.25 84 ALA A N 1
ATOM 665 C CA . ALA A 1 84 ? -22.626 -0.949 23.553 1.00 94.25 84 ALA A CA 1
ATOM 666 C C . ALA A 1 84 ? -22.389 0.121 24.624 1.00 94.25 84 ALA A C 1
ATOM 668 O O . ALA A 1 84 ? -23.286 0.401 25.426 1.00 94.25 84 ALA A O 1
ATOM 669 N N . TRP A 1 85 ? -21.242 0.802 24.564 1.00 94.25 85 TRP A N 1
ATOM 670 C CA . TRP A 1 85 ? -20.934 1.921 25.449 1.00 94.25 85 TRP A CA 1
ATOM 671 C C . TRP A 1 85 ? -21.906 3.088 25.306 1.00 94.25 85 TRP A C 1
ATOM 673 O O . TRP A 1 85 ? -22.342 3.659 26.305 1.00 94.25 85 TRP A O 1
ATOM 683 N N . ALA A 1 86 ? -22.288 3.419 24.072 1.00 92.69 86 ALA A N 1
ATOM 684 C CA . ALA A 1 86 ? -23.254 4.475 23.793 1.00 92.69 86 ALA A CA 1
ATOM 685 C C . ALA A 1 86 ? -24.653 4.165 24.345 1.00 92.69 86 ALA A C 1
ATOM 687 O O . ALA A 1 86 ? -25.322 5.064 24.847 1.00 92.69 86 ALA A O 1
ATOM 688 N N . LEU A 1 87 ? -25.093 2.911 24.215 1.00 94.44 87 LEU A N 1
ATOM 689 C CA . LEU A 1 87 ? -26.458 2.488 24.528 1.00 94.44 87 LEU A CA 1
ATOM 690 C C . LEU A 1 87 ? -26.656 2.161 26.008 1.00 94.44 87 LEU A C 1
ATOM 692 O O . LEU A 1 87 ? -27.693 2.483 26.578 1.00 94.44 87 LEU A O 1
ATOM 696 N N . THR A 1 88 ? -25.677 1.499 26.621 1.00 94.56 88 THR A N 1
ATOM 697 C CA . THR A 1 88 ? -25.809 0.931 27.974 1.00 94.56 88 THR A CA 1
ATOM 698 C C . THR A 1 88 ? -24.998 1.683 29.022 1.00 94.56 88 THR A C 1
ATOM 700 O O . THR A 1 88 ? -25.210 1.495 30.216 1.00 94.56 88 THR A O 1
ATOM 703 N N . GLY A 1 89 ? -24.027 2.496 28.596 1.00 90.56 89 GLY A N 1
ATOM 704 C CA . GLY A 1 89 ? -23.030 3.095 29.482 1.00 90.56 89 GLY A CA 1
ATOM 705 C C . GLY A 1 89 ? -21.966 2.115 29.993 1.00 90.56 89 GLY A C 1
ATOM 706 O O . GLY A 1 89 ? -21.006 2.560 30.619 1.00 90.56 89 GLY A O 1
ATOM 707 N N . THR A 1 90 ? -22.085 0.812 29.708 1.00 90.94 90 THR A N 1
ATOM 708 C CA . THR A 1 90 ? -21.083 -0.199 30.076 1.00 90.94 90 THR A CA 1
ATOM 709 C C . THR A 1 90 ? -19.964 -0.254 29.039 1.00 90.94 90 THR A C 1
ATOM 711 O O . THR A 1 90 ? -20.211 -0.129 27.842 1.00 90.94 90 THR A O 1
ATOM 714 N N . PHE A 1 91 ? -18.722 -0.398 29.497 1.00 94.19 91 PHE A N 1
ATOM 715 C CA . PHE A 1 91 ? -17.544 -0.438 28.635 1.00 94.19 91 PHE A CA 1
ATOM 716 C C . PHE A 1 91 ? -16.575 -1.498 29.137 1.00 94.19 91 PHE A C 1
ATOM 718 O O . PHE A 1 91 ? -15.963 -1.344 30.196 1.00 94.19 91 PHE A O 1
ATOM 725 N N . GLU A 1 92 ? -16.431 -2.569 28.367 1.00 95.12 92 GLU A N 1
ATOM 726 C CA . GLU A 1 92 ? -15.398 -3.570 28.599 1.00 95.12 92 GLU A CA 1
ATOM 727 C C . GLU A 1 92 ? -14.102 -3.092 27.953 1.00 95.12 92 GLU A C 1
ATOM 729 O O . GLU A 1 92 ? -14.065 -2.784 26.765 1.00 95.12 92 GLU A O 1
ATOM 734 N N . THR A 1 93 ? -13.037 -2.978 28.745 1.00 96.56 93 THR A N 1
ATOM 735 C CA . THR A 1 93 ? -11.776 -2.414 28.256 1.00 96.56 93 THR A CA 1
ATOM 736 C C . THR A 1 93 ? -11.022 -3.471 27.443 1.00 96.56 93 THR A C 1
ATOM 738 O O . THR A 1 93 ? -10.656 -4.507 28.005 1.00 96.56 93 THR A O 1
ATOM 741 N N . PRO A 1 94 ? -10.769 -3.249 26.140 1.00 96.81 94 PRO A N 1
ATOM 742 C CA . PRO A 1 94 ? -10.037 -4.199 25.320 1.00 96.81 94 PRO A CA 1
ATOM 743 C C . PRO A 1 94 ? -8.566 -4.238 25.745 1.00 96.81 94 PRO A C 1
ATOM 745 O O . PRO A 1 94 ? -7.929 -3.203 25.921 1.00 96.81 94 PRO A O 1
ATOM 748 N N . SER A 1 95 ? -7.993 -5.436 25.863 1.00 95.44 95 SER A N 1
ATOM 749 C CA . SER A 1 95 ? -6.576 -5.597 26.233 1.00 95.44 95 SER A CA 1
ATOM 750 C C . SER A 1 95 ? -5.622 -5.384 25.058 1.00 95.44 95 SER A C 1
ATOM 752 O O . SER A 1 95 ? -4.436 -5.131 25.265 1.00 95.44 95 SER A O 1
ATOM 754 N N . TRP A 1 96 ? -6.125 -5.487 23.826 1.00 94.50 96 TRP A N 1
ATOM 755 C CA . TRP A 1 96 ? -5.319 -5.422 22.615 1.00 94.50 96 TRP A CA 1
ATOM 756 C C . TRP A 1 96 ? -6.082 -4.798 21.461 1.00 94.50 96 TRP A C 1
ATOM 758 O O . TRP A 1 96 ? -6.895 -5.466 20.831 1.00 94.50 96 TRP A O 1
ATOM 768 N N . VAL A 1 97 ? -5.783 -3.544 21.126 1.00 95.19 97 VAL A N 1
ATOM 769 C CA . VAL A 1 97 ? -6.281 -2.864 19.923 1.00 95.19 97 VAL A CA 1
ATOM 770 C C . VAL A 1 97 ? -5.115 -2.726 18.945 1.00 95.19 97 VAL A C 1
ATOM 772 O O . VAL A 1 97 ? -4.525 -1.661 18.739 1.00 95.19 97 VAL A O 1
ATOM 775 N N . ALA A 1 98 ? -4.727 -3.864 18.364 1.00 93.06 98 ALA A N 1
ATOM 776 C CA . ALA A 1 98 ? -3.717 -3.883 17.315 1.00 93.06 98 ALA A CA 1
ATOM 777 C C . ALA A 1 98 ? -4.200 -3.164 16.056 1.00 93.06 98 ALA A C 1
ATOM 779 O O . ALA A 1 98 ? -5.380 -3.191 15.713 1.00 93.06 98 ALA A O 1
ATOM 780 N N . GLN A 1 99 ? -3.240 -2.570 15.353 1.00 92.56 99 GLN A N 1
ATOM 781 C CA . GLN A 1 99 ? -3.463 -1.875 14.093 1.00 92.56 99 GLN A CA 1
ATOM 782 C C . GLN A 1 99 ? -3.366 -2.804 12.885 1.00 92.56 99 GLN A C 1
ATOM 784 O O . GLN A 1 99 ? -2.717 -3.855 12.937 1.00 92.56 99 GLN A O 1
ATOM 789 N N . ALA A 1 100 ? -3.951 -2.368 11.769 1.00 94.00 100 ALA A N 1
ATOM 790 C CA . ALA A 1 100 ? -3.691 -2.975 10.473 1.00 94.00 100 ALA A CA 1
ATOM 791 C C . ALA A 1 100 ? -2.174 -2.995 10.185 1.00 94.00 100 ALA A C 1
ATOM 793 O O . ALA A 1 100 ? -1.447 -2.072 10.573 1.00 94.00 100 ALA A O 1
ATOM 794 N N . PRO A 1 101 ? -1.659 -4.059 9.547 1.00 93.25 101 PRO A N 1
ATOM 795 C CA . PRO A 1 101 ? -0.237 -4.168 9.291 1.00 93.25 101 PRO A CA 1
ATOM 796 C C . PRO A 1 101 ? 0.211 -3.077 8.322 1.00 93.25 101 PRO A C 1
ATOM 798 O O . PRO A 1 101 ? -0.284 -2.995 7.200 1.00 93.25 101 PRO A O 1
ATOM 801 N N . ARG A 1 102 ? 1.202 -2.288 8.741 1.00 93.25 102 ARG A N 1
ATOM 802 C CA . ARG A 1 102 ? 1.900 -1.355 7.861 1.00 93.25 102 ARG A CA 1
ATOM 803 C C . ARG A 1 102 ? 2.951 -2.109 7.066 1.00 93.25 102 ARG A C 1
ATOM 805 O O . ARG A 1 102 ? 3.930 -2.593 7.633 1.00 93.25 102 ARG A O 1
ATOM 812 N N . LEU A 1 103 ? 2.763 -2.181 5.757 1.00 93.50 103 LEU A N 1
ATOM 813 C CA . LEU A 1 103 ? 3.717 -2.800 4.851 1.00 93.50 103 LEU A CA 1
ATOM 814 C C . LEU A 1 103 ? 4.335 -1.726 3.965 1.00 93.50 103 LEU A C 1
ATOM 816 O O . LEU A 1 103 ? 3.630 -0.958 3.312 1.00 93.50 103 LEU A O 1
ATOM 820 N N . THR A 1 104 ? 5.662 -1.664 3.960 1.00 93.19 104 THR A N 1
ATOM 821 C CA . THR A 1 104 ? 6.399 -0.659 3.196 1.00 93.19 104 THR A CA 1
ATOM 822 C C . THR A 1 104 ? 6.165 -0.856 1.706 1.00 93.19 104 THR A C 1
ATOM 824 O O . THR A 1 104 ? 6.447 -1.924 1.170 1.00 93.19 104 THR A O 1
ATOM 827 N N . ILE A 1 105 ? 5.687 0.182 1.032 1.00 96.44 105 ILE A N 1
ATOM 828 C CA . ILE A 1 105 ? 5.677 0.261 -0.426 1.00 96.44 105 ILE A CA 1
ATOM 829 C C . ILE A 1 105 ? 6.742 1.282 -0.795 1.00 96.44 105 ILE A C 1
ATOM 831 O O . ILE A 1 105 ? 6.686 2.416 -0.331 1.00 96.44 105 ILE A O 1
ATOM 835 N N . GLY A 1 106 ? 7.753 0.854 -1.542 1.00 95.38 106 GLY A N 1
ATOM 836 C CA . GLY A 1 106 ? 8.866 1.712 -1.938 1.00 95.38 106 GLY A CA 1
ATOM 837 C C . GLY A 1 106 ? 9.048 1.672 -3.443 1.00 95.38 106 GLY A C 1
ATOM 838 O O . GLY A 1 106 ? 9.022 0.591 -4.026 1.00 95.38 106 GLY A O 1
ATOM 839 N N . LEU A 1 107 ? 9.237 2.837 -4.060 1.00 98.00 107 LEU A N 1
ATOM 840 C CA . LEU A 1 107 ? 9.489 2.975 -5.496 1.00 98.00 107 LEU A CA 1
ATOM 841 C C . LEU A 1 107 ? 10.824 3.676 -5.847 1.00 98.00 107 LEU A C 1
ATOM 843 O O . LEU A 1 107 ? 10.881 4.345 -6.881 1.00 98.00 107 LEU A O 1
ATOM 847 N N . PRO A 1 108 ? 11.906 3.572 -5.040 1.00 98.31 108 PRO A N 1
ATOM 848 C CA . PRO A 1 108 ? 13.132 4.317 -5.316 1.00 98.31 108 PRO A CA 1
ATOM 849 C C . PRO A 1 108 ? 13.795 3.937 -6.647 1.00 98.31 108 PRO A C 1
ATOM 851 O O . PRO A 1 108 ? 14.397 4.800 -7.281 1.00 98.31 108 PRO A O 1
ATOM 854 N N . ARG A 1 109 ? 13.710 2.676 -7.102 1.00 98.25 109 ARG A N 1
ATOM 855 C CA . ARG A 1 109 ? 14.296 2.278 -8.395 1.00 98.25 109 ARG A CA 1
ATOM 856 C C . ARG A 1 109 ? 13.502 2.858 -9.558 1.00 98.25 109 ARG A C 1
ATOM 858 O O . ARG A 1 109 ? 14.101 3.307 -10.532 1.00 98.25 109 ARG A O 1
ATOM 865 N N . TYR A 1 110 ? 12.175 2.860 -9.458 1.00 98.44 110 TYR A N 1
ATOM 866 C CA . TYR A 1 110 ? 11.309 3.513 -10.436 1.00 98.44 110 TYR A CA 1
ATOM 867 C C . TYR A 1 110 ? 11.545 5.030 -10.497 1.00 98.44 110 TYR A C 1
ATOM 869 O O . TYR A 1 110 ? 11.677 5.582 -11.586 1.00 98.44 110 TYR A O 1
ATOM 877 N N . GLU A 1 111 ? 11.649 5.697 -9.348 1.00 98.44 111 GLU A N 1
ATOM 878 C CA . GLU A 1 111 ? 11.885 7.146 -9.264 1.00 98.44 111 GLU A CA 1
ATOM 879 C C . GLU A 1 111 ? 13.259 7.528 -9.817 1.00 98.44 111 GLU A C 1
ATOM 881 O O . GLU A 1 111 ? 13.341 8.366 -10.711 1.00 98.44 111 GLU A O 1
ATOM 886 N N . ALA A 1 112 ? 14.314 6.809 -9.423 1.00 98.44 112 ALA A N 1
ATOM 887 C CA . ALA A 1 112 ? 15.647 7.007 -9.988 1.00 98.44 112 ALA A CA 1
ATOM 888 C C . ALA A 1 112 ? 15.678 6.799 -11.514 1.00 98.44 112 ALA A C 1
ATOM 890 O O . ALA A 1 112 ? 16.408 7.489 -12.224 1.00 98.44 112 ALA A O 1
ATOM 891 N N . ALA A 1 113 ? 14.883 5.863 -12.042 1.00 98.19 113 ALA A N 1
ATOM 892 C CA . ALA A 1 113 ? 14.781 5.632 -13.480 1.00 98.19 113 ALA A CA 1
ATOM 893 C C . ALA A 1 113 ? 14.029 6.745 -14.227 1.00 98.19 113 ALA A C 1
ATOM 895 O O . ALA A 1 113 ? 14.362 7.016 -15.384 1.00 98.19 113 ALA A O 1
ATOM 896 N N . ILE A 1 114 ? 13.026 7.372 -13.601 1.00 98.00 114 ILE A N 1
ATOM 897 C CA . ILE A 1 114 ? 12.373 8.574 -14.138 1.00 98.00 114 ILE A CA 1
ATOM 898 C C . ILE A 1 114 ? 13.377 9.720 -14.184 1.00 98.00 114 ILE A C 1
ATOM 900 O O . ILE A 1 114 ? 13.551 10.319 -15.243 1.00 98.00 114 ILE A O 1
ATOM 904 N N . ASP A 1 115 ? 14.058 9.981 -13.068 1.00 98.31 115 ASP A N 1
ATOM 905 C CA . ASP A 1 115 ? 14.992 11.101 -12.937 1.00 98.31 115 ASP A CA 1
ATOM 906 C C . ASP A 1 115 ? 16.171 10.973 -13.911 1.00 98.31 115 ASP A C 1
ATOM 908 O O . ASP A 1 115 ? 16.629 11.960 -14.485 1.00 98.31 115 ASP A O 1
ATOM 912 N N . ALA A 1 116 ? 16.622 9.741 -14.163 1.00 97.88 116 ALA A N 1
ATOM 913 C CA . ALA A 1 116 ? 17.653 9.441 -15.153 1.00 97.88 116 ALA A CA 1
ATOM 914 C C . ALA A 1 116 ? 17.154 9.462 -16.614 1.00 97.88 116 ALA A C 1
ATOM 916 O O . ALA A 1 116 ? 17.959 9.336 -17.533 1.00 97.88 116 ALA A O 1
ATOM 917 N N . GLY A 1 117 ? 15.843 9.576 -16.859 1.00 97.88 117 GLY A N 1
ATOM 918 C CA . GLY A 1 117 ? 15.251 9.510 -18.200 1.00 97.88 117 GLY A CA 1
ATOM 919 C C . GLY A 1 117 ? 15.205 8.103 -18.814 1.00 97.88 117 GLY A C 1
ATOM 920 O O . GLY A 1 117 ? 14.774 7.941 -19.956 1.00 97.88 117 GLY A O 1
ATOM 921 N N . ASN A 1 118 ? 15.581 7.062 -18.068 1.00 98.19 118 ASN A N 1
ATOM 922 C CA . ASN A 1 118 ? 15.668 5.686 -18.569 1.00 98.19 118 ASN A CA 1
ATOM 923 C C . ASN A 1 118 ? 14.298 5.103 -18.945 1.00 98.19 118 ASN A C 1
ATOM 925 O O . ASN A 1 118 ? 14.209 4.252 -19.828 1.00 98.19 118 ASN A O 1
ATOM 929 N N . ILE A 1 119 ? 13.218 5.569 -18.308 1.00 97.81 119 ILE A N 1
ATOM 930 C CA . ILE A 1 119 ? 11.846 5.162 -18.657 1.00 97.81 119 ILE A CA 1
ATOM 931 C C . ILE A 1 119 ? 11.494 5.561 -20.096 1.00 97.81 119 ILE A C 1
ATOM 933 O O . ILE A 1 119 ? 10.790 4.821 -20.783 1.00 97.81 119 ILE A O 1
ATOM 937 N N . ALA A 1 120 ? 12.020 6.688 -20.588 1.00 97.88 120 ALA A N 1
ATOM 938 C CA . ALA A 1 120 ? 11.751 7.164 -21.944 1.00 97.88 120 ALA A CA 1
ATOM 939 C C . ALA A 1 120 ? 12.379 6.273 -23.032 1.00 97.88 120 ALA A C 1
ATOM 941 O O . ALA A 1 120 ? 11.931 6.313 -24.177 1.00 97.88 120 ALA A O 1
ATOM 942 N N . LEU A 1 121 ? 13.374 5.449 -22.676 1.00 97.38 121 LEU A N 1
ATOM 943 C CA . LEU A 1 121 ? 14.001 4.474 -23.576 1.00 97.38 121 LEU A CA 1
ATOM 944 C C . LEU A 1 121 ? 13.126 3.230 -23.807 1.00 97.38 121 LEU A C 1
ATOM 946 O O . LEU A 1 121 ? 13.366 2.469 -24.744 1.00 97.38 121 LEU A O 1
ATOM 950 N N . MET A 1 122 ? 12.118 3.006 -22.959 1.00 97.81 122 MET A N 1
ATOM 951 C CA . MET A 1 122 ? 11.179 1.891 -23.089 1.00 97.81 122 MET A CA 1
ATOM 952 C C . MET A 1 122 ? 10.093 2.192 -24.124 1.00 97.81 122 MET A C 1
ATOM 954 O O . MET A 1 122 ? 9.789 3.348 -24.429 1.00 97.81 122 MET A O 1
ATOM 958 N N . THR A 1 123 ? 9.434 1.150 -24.630 1.00 97.94 123 THR A N 1
ATOM 959 C CA . THR A 1 123 ? 8.277 1.325 -25.516 1.00 97.94 123 THR A CA 1
ATOM 960 C C . THR A 1 123 ? 7.105 1.983 -24.778 1.00 97.94 123 THR A C 1
ATOM 962 O O . THR A 1 123 ? 6.955 1.859 -23.563 1.00 97.94 123 THR A O 1
ATOM 965 N N . ARG A 1 124 ? 6.211 2.654 -25.516 1.00 98.00 124 ARG A N 1
ATOM 966 C CA . ARG A 1 124 ? 5.022 3.301 -24.926 1.00 98.00 124 ARG A CA 1
ATOM 967 C C . ARG A 1 124 ? 4.119 2.320 -24.177 1.00 98.00 124 ARG A C 1
ATOM 969 O O . ARG A 1 124 ? 3.532 2.678 -23.161 1.00 98.00 124 ARG A O 1
ATOM 976 N N . GLU A 1 125 ? 4.009 1.093 -24.678 1.00 98.12 125 GLU A N 1
ATOM 977 C CA . GLU A 1 125 ? 3.223 0.047 -24.030 1.00 98.12 125 GLU A CA 1
ATOM 978 C C . GLU A 1 125 ? 3.826 -0.351 -22.678 1.00 98.12 125 GLU A C 1
ATOM 980 O O . GLU A 1 125 ? 3.103 -0.461 -21.690 1.00 98.12 125 GLU A O 1
ATOM 985 N N . GLU A 1 126 ? 5.148 -0.504 -22.597 1.00 97.88 126 GLU A N 1
ATOM 986 C CA . GLU A 1 126 ? 5.832 -0.791 -21.333 1.00 97.88 126 GLU A CA 1
ATOM 987 C C . GLU A 1 126 ? 5.671 0.347 -20.329 1.00 97.88 126 GLU A C 1
ATOM 989 O O . GLU A 1 126 ? 5.342 0.090 -19.171 1.00 97.88 126 GLU A O 1
ATOM 994 N N . GLN A 1 127 ? 5.825 1.597 -20.778 1.00 98.19 127 GLN A N 1
ATOM 995 C CA . GLN A 1 127 ? 5.602 2.777 -19.941 1.00 98.19 127 GLN A CA 1
ATOM 996 C C . GLN A 1 127 ? 4.172 2.799 -19.378 1.00 98.19 127 GLN A C 1
ATOM 998 O O . GLN A 1 127 ? 3.983 3.033 -18.185 1.00 98.19 127 GLN A O 1
ATOM 1003 N N . TYR A 1 128 ? 3.165 2.484 -20.202 1.00 98.31 128 TYR A N 1
ATOM 1004 C CA . TYR A 1 128 ? 1.769 2.384 -19.766 1.00 98.31 128 TYR A CA 1
ATOM 1005 C C . TYR A 1 128 ? 1.553 1.274 -18.725 1.00 98.31 128 TYR A C 1
ATOM 1007 O O . TYR A 1 128 ? 0.930 1.512 -17.684 1.00 98.31 128 TYR A O 1
ATOM 1015 N N . ARG A 1 129 ? 2.080 0.067 -18.976 1.00 98.19 129 ARG A N 1
ATOM 1016 C CA . ARG A 1 129 ? 1.956 -1.079 -18.058 1.00 98.19 129 ARG A CA 1
ATOM 1017 C C . ARG A 1 129 ? 2.607 -0.781 -16.706 1.00 98.19 129 ARG A C 1
ATOM 1019 O O . ARG A 1 129 ? 1.989 -1.018 -15.669 1.00 98.19 129 ARG A O 1
ATOM 1026 N N . LEU A 1 130 ? 3.821 -0.225 -16.721 1.00 98.06 130 LEU A N 1
ATOM 1027 C CA . LEU A 1 130 ? 4.550 0.185 -15.519 1.00 98.06 130 LEU A CA 1
ATOM 1028 C C . LEU A 1 130 ? 3.801 1.279 -14.759 1.00 98.06 130 LEU A C 1
ATOM 1030 O O . LEU A 1 130 ? 3.504 1.099 -13.580 1.00 98.06 130 LEU A O 1
ATOM 1034 N N . GLY A 1 131 ? 3.440 2.371 -15.438 1.00 98.06 131 GLY A N 1
ATOM 1035 C CA . GLY A 1 131 ? 2.751 3.504 -14.823 1.00 98.06 131 GLY A CA 1
ATOM 1036 C C . GLY A 1 131 ? 1.426 3.107 -14.172 1.00 98.06 131 GLY A C 1
ATOM 1037 O O . GLY A 1 131 ? 1.134 3.539 -13.061 1.00 98.06 131 GLY A O 1
ATOM 1038 N N . THR A 1 132 ? 0.665 2.213 -14.811 1.00 98.44 132 THR A N 1
ATOM 1039 C CA . THR A 1 132 ? -0.608 1.709 -14.270 1.00 98.44 132 THR A CA 1
ATOM 1040 C C . THR A 1 132 ? -0.418 0.966 -12.947 1.00 98.44 132 THR A C 1
ATOM 1042 O O . THR A 1 132 ? -1.151 1.212 -11.988 1.00 98.44 132 THR A O 1
ATOM 1045 N N . VAL A 1 133 ? 0.557 0.054 -12.868 1.00 98.44 133 VAL A N 1
ATOM 1046 C CA . VAL A 1 133 ? 0.808 -0.707 -11.632 1.00 98.44 133 VAL A CA 1
ATOM 1047 C C . VAL A 1 133 ? 1.388 0.205 -10.559 1.00 98.44 133 VAL A C 1
ATOM 1049 O O . VAL A 1 133 ? 0.919 0.182 -9.424 1.00 98.44 133 VAL A O 1
ATOM 1052 N N . VAL A 1 134 ? 2.357 1.050 -10.917 1.00 98.56 134 VAL A N 1
ATOM 1053 C CA . VAL A 1 134 ? 2.988 1.996 -9.991 1.00 98.56 134 VAL A CA 1
ATOM 1054 C C . VAL A 1 134 ? 1.971 2.950 -9.366 1.00 98.56 134 VAL A C 1
ATOM 1056 O O . VAL A 1 134 ? 2.022 3.170 -8.156 1.00 98.56 134 VAL A O 1
ATOM 1059 N N . GLU A 1 135 ? 1.013 3.476 -10.131 1.00 98.56 135 GLU A N 1
ATOM 1060 C CA . GLU A 1 135 ? 0.005 4.377 -9.565 1.00 98.56 135 GLU A CA 1
ATOM 1061 C C . GLU A 1 135 ? -0.912 3.670 -8.560 1.00 98.56 135 GLU A C 1
ATOM 1063 O O . GLU A 1 135 ? -1.235 4.225 -7.505 1.00 98.56 135 GLU A O 1
ATOM 1068 N N . GLY A 1 136 ? -1.291 2.416 -8.819 1.00 98.38 136 GLY A N 1
ATOM 1069 C CA . GLY A 1 136 ? -2.048 1.654 -7.830 1.00 98.38 136 GLY A CA 1
ATOM 1070 C C . GLY A 1 136 ? -1.211 1.304 -6.591 1.00 98.38 136 GLY A C 1
ATOM 1071 O O . GLY A 1 136 ? -1.743 1.349 -5.484 1.00 98.38 136 GLY A O 1
ATOM 1072 N N . LEU A 1 137 ? 0.099 1.052 -6.730 1.00 98.44 137 LEU A N 1
ATOM 1073 C CA . LEU A 1 137 ? 1.006 0.889 -5.583 1.00 98.44 137 LEU A CA 1
ATOM 1074 C C . LEU A 1 137 ? 1.073 2.171 -4.734 1.00 98.44 137 LEU A C 1
ATOM 1076 O O . LEU A 1 137 ? 0.933 2.099 -3.513 1.00 98.44 137 LEU A O 1
ATOM 1080 N N . ARG A 1 138 ? 1.215 3.344 -5.365 1.00 98.38 138 ARG A N 1
ATOM 1081 C CA . ARG A 1 138 ? 1.212 4.653 -4.684 1.00 98.38 138 ARG A CA 1
ATOM 1082 C C . ARG A 1 138 ? -0.114 4.939 -3.994 1.00 98.38 138 ARG A C 1
ATOM 1084 O O . ARG A 1 138 ? -0.137 5.385 -2.851 1.00 98.38 138 ARG A O 1
ATOM 1091 N N . THR A 1 139 ? -1.227 4.648 -4.661 1.00 98.38 139 THR A N 1
ATOM 1092 C CA . THR A 1 139 ? -2.560 4.807 -4.067 1.00 98.38 139 THR A CA 1
ATOM 1093 C C . THR A 1 139 ? -2.722 3.916 -2.840 1.00 98.38 139 THR A C 1
ATOM 1095 O O . THR A 1 139 ? -3.192 4.379 -1.805 1.00 98.38 139 THR A O 1
ATOM 1098 N N . PHE A 1 140 ? -2.268 2.666 -2.916 1.00 98.31 140 PHE A N 1
ATOM 1099 C CA . PHE A 1 140 ? -2.302 1.753 -1.781 1.00 98.31 140 PHE A CA 1
ATOM 1100 C C . PHE A 1 140 ? -1.412 2.231 -0.625 1.00 98.31 140 PHE A C 1
ATOM 1102 O O . PHE A 1 140 ? -1.815 2.149 0.534 1.00 98.31 140 PHE A O 1
ATOM 1109 N N . GLN A 1 141 ? -0.228 2.773 -0.924 1.00 97.88 141 GLN A N 1
ATOM 1110 C CA . GLN A 1 141 ? 0.646 3.378 0.080 1.00 97.88 141 GLN A CA 1
ATOM 1111 C C . GLN A 1 141 ? -0.047 4.530 0.816 1.00 97.88 141 GLN A C 1
ATOM 1113 O O . GLN A 1 141 ? -0.064 4.518 2.044 1.00 97.88 141 GLN A O 1
ATOM 1118 N N . ARG A 1 142 ? -0.672 5.465 0.086 1.00 98.19 142 ARG A N 1
ATOM 1119 C CA . ARG A 1 142 ? -1.425 6.583 0.683 1.00 98.19 142 ARG A CA 1
ATOM 1120 C C . ARG A 1 142 ? -2.539 6.088 1.606 1.00 98.19 142 ARG A C 1
ATOM 1122 O O . ARG A 1 142 ? -2.652 6.561 2.730 1.00 98.19 142 ARG A O 1
ATOM 1129 N N . ILE A 1 143 ? -3.301 5.076 1.176 1.00 98.19 143 ILE A N 1
ATOM 1130 C CA . ILE A 1 143 ? -4.349 4.462 2.010 1.00 98.19 143 ILE A CA 1
ATOM 1131 C C . ILE A 1 143 ? -3.757 3.878 3.299 1.00 98.19 143 ILE A C 1
ATOM 1133 O O . ILE A 1 143 ? -4.322 4.085 4.369 1.00 98.19 143 ILE A O 1
ATOM 1137 N N . GLN A 1 144 ? -2.620 3.174 3.228 1.00 97.50 144 GLN A N 1
ATOM 1138 C CA . GLN A 1 144 ? -1.957 2.653 4.428 1.00 97.50 144 GLN A CA 1
ATOM 1139 C C . GLN A 1 144 ? -1.440 3.772 5.338 1.00 97.50 144 GLN A C 1
ATOM 1141 O O . GLN A 1 144 ? -1.509 3.644 6.556 1.00 97.50 144 GLN A O 1
ATOM 1146 N N . GLU A 1 145 ? -0.875 4.844 4.786 1.00 97.06 145 GLU A N 1
ATOM 1147 C CA . GLU A 1 145 ? -0.400 5.993 5.566 1.00 97.06 145 GLU A CA 1
ATOM 1148 C C . GLU A 1 145 ? -1.559 6.655 6.318 1.00 97.06 145 GLU A C 1
ATOM 1150 O O . GLU A 1 145 ? -1.469 6.818 7.535 1.00 97.06 145 GLU A O 1
ATOM 1155 N N . ASP A 1 146 ? -2.679 6.904 5.637 1.00 98.12 146 ASP A N 1
ATOM 1156 C CA . ASP A 1 146 ? -3.905 7.408 6.255 1.00 98.12 146 ASP A CA 1
ATOM 1157 C C . ASP A 1 146 ? -4.464 6.444 7.310 1.00 98.12 146 ASP A C 1
ATOM 1159 O O . ASP A 1 146 ? -4.862 6.873 8.391 1.00 98.12 146 ASP A O 1
ATOM 1163 N N . GLU A 1 147 ? -4.476 5.136 7.031 1.00 97.31 147 GLU A N 1
ATOM 1164 C CA . GLU A 1 147 ? -4.945 4.108 7.969 1.00 97.31 147 GLU A CA 1
ATOM 1165 C C . GLU A 1 147 ? -4.088 4.111 9.243 1.00 97.31 147 GLU A C 1
ATOM 1167 O O . GLU A 1 147 ? -4.619 4.096 10.355 1.00 97.31 147 GLU A O 1
ATOM 1172 N N . ASN A 1 148 ? -2.764 4.217 9.106 1.00 95.25 148 ASN A N 1
ATOM 1173 C CA . ASN A 1 148 ? -1.836 4.254 10.238 1.00 95.25 148 ASN A CA 1
ATOM 1174 C C . ASN A 1 148 ? -2.011 5.478 11.142 1.00 95.25 148 ASN A C 1
ATOM 1176 O O . ASN A 1 148 ? -1.697 5.381 12.325 1.00 95.25 148 ASN A O 1
ATOM 1180 N N . LEU A 1 149 ? -2.506 6.604 10.622 1.00 96.56 149 LEU A N 1
ATOM 1181 C CA . LEU A 1 149 ? -2.790 7.792 11.433 1.00 96.56 149 LEU A CA 1
ATOM 1182 C C . LEU A 1 149 ? -4.071 7.648 12.267 1.00 96.56 149 LEU A C 1
ATOM 1184 O O . LEU A 1 149 ? -4.223 8.334 13.272 1.00 96.56 149 LEU A O 1
ATOM 1188 N N . VAL A 1 150 ? -4.977 6.749 11.877 1.00 97.81 150 VAL A N 1
ATOM 1189 C CA . VAL A 1 150 ? -6.279 6.552 12.532 1.00 97.81 150 VAL A CA 1
ATOM 1190 C C . VAL A 1 150 ? -6.203 5.552 13.687 1.00 97.81 150 VAL A C 1
ATOM 1192 O O . VAL A 1 150 ? -6.861 5.717 14.715 1.00 97.81 150 VAL A O 1
ATOM 1195 N N . TRP A 1 151 ? -5.388 4.507 13.545 1.00 97.06 151 TRP A N 1
ATOM 1196 C CA . TRP A 1 151 ? -5.280 3.447 14.550 1.00 97.06 151 TRP A CA 1
ATOM 1197 C C . TRP A 1 151 ? -4.823 3.897 15.950 1.00 97.06 151 TRP A C 1
ATOM 1199 O O . TRP A 1 151 ? -5.329 3.323 16.915 1.00 97.06 151 TRP A O 1
ATOM 1209 N N . PRO A 1 152 ? -3.929 4.891 16.125 1.00 96.50 152 PRO A N 1
ATOM 1210 C CA . PRO A 1 152 ? -3.588 5.412 17.448 1.00 96.50 152 PRO A CA 1
ATOM 1211 C C . PRO A 1 152 ? -4.800 5.951 18.217 1.00 96.50 152 PRO A C 1
ATOM 1213 O O . PRO A 1 152 ? -4.929 5.667 19.403 1.00 96.50 152 PRO A O 1
ATOM 1216 N N . THR A 1 153 ? -5.732 6.638 17.547 1.00 97.62 153 THR A N 1
ATOM 1217 C CA . THR A 1 153 ? -6.978 7.115 18.172 1.00 97.62 153 THR A CA 1
ATOM 1218 C C . THR A 1 153 ? -7.861 5.952 18.616 1.00 97.62 153 THR A C 1
ATOM 1220 O O . THR A 1 153 ? -8.397 5.963 19.718 1.00 97.62 153 THR A O 1
ATOM 1223 N N . LEU A 1 154 ? -7.973 4.897 17.799 1.00 97.81 154 LEU A N 1
ATOM 1224 C CA . LEU A 1 154 ? -8.702 3.683 18.192 1.00 97.81 154 LEU A CA 1
ATOM 1225 C C . LEU A 1 154 ? -8.048 2.978 19.386 1.00 97.81 154 LEU A C 1
ATOM 1227 O O . LEU A 1 154 ? -8.742 2.375 20.202 1.00 97.81 154 LEU A O 1
ATOM 1231 N N . ARG A 1 155 ? -6.721 3.070 19.507 1.00 96.19 155 ARG A N 1
ATOM 1232 C CA . ARG A 1 155 ? -5.964 2.445 20.593 1.00 96.19 155 ARG A CA 1
ATOM 1233 C C . ARG A 1 155 ? -6.267 3.037 21.966 1.00 96.19 155 ARG A C 1
ATOM 1235 O O . ARG A 1 155 ? -6.165 2.306 22.942 1.00 96.19 155 ARG A O 1
ATOM 1242 N N . MET A 1 156 ? -6.728 4.287 22.039 1.00 96.19 156 MET A N 1
ATOM 1243 C CA . MET A 1 156 ? -7.156 4.923 23.296 1.00 96.19 156 MET A CA 1
ATOM 1244 C C . MET A 1 156 ? -8.249 4.122 24.023 1.00 96.19 156 MET A C 1
ATOM 1246 O O . MET A 1 156 ? -8.391 4.217 25.236 1.00 96.19 156 MET A O 1
ATOM 1250 N N . LEU A 1 157 ? -9.003 3.273 23.309 1.00 96.38 157 LEU A N 1
ATOM 1251 C CA . LEU A 1 157 ? -9.964 2.355 23.925 1.00 96.38 157 LEU A CA 1
ATOM 1252 C C . LEU A 1 157 ? -9.315 1.424 24.965 1.00 96.38 157 LEU A C 1
ATOM 1254 O O . LEU A 1 157 ? -9.993 1.029 25.909 1.00 96.38 157 LEU A O 1
ATOM 1258 N N . GLN A 1 158 ? -8.024 1.103 24.828 1.00 95.75 158 GLN A N 1
ATOM 1259 C CA . GLN A 1 158 ? -7.283 0.260 25.775 1.00 95.75 158 GLN A CA 1
ATOM 1260 C C . GLN A 1 158 ? -7.052 0.921 27.140 1.00 95.75 158 GLN A C 1
ATOM 1262 O O . GLN A 1 158 ? -6.798 0.212 28.110 1.00 95.75 158 GLN A O 1
ATOM 1267 N N . ASP A 1 159 ? -7.174 2.247 27.235 1.00 94.50 159 ASP A N 1
ATOM 1268 C CA . ASP A 1 159 ? -6.967 2.987 28.484 1.00 94.50 159 ASP A CA 1
ATOM 1269 C C . ASP A 1 159 ? -8.206 2.948 29.401 1.00 94.50 159 ASP A C 1
ATOM 1271 O O . ASP A 1 159 ? -8.161 3.414 30.542 1.00 94.50 159 ASP A O 1
ATOM 1275 N N . GLY A 1 160 ? -9.317 2.384 28.914 1.00 94.44 160 GLY A N 1
ATOM 1276 C CA . GLY A 1 160 ? -10.570 2.224 29.648 1.00 94.44 160 GLY A CA 1
ATOM 1277 C C . GLY A 1 160 ? -11.507 3.433 29.575 1.00 94.44 160 GLY A C 1
ATOM 1278 O O . GLY A 1 160 ? -11.100 4.563 29.348 1.00 94.44 160 GLY A O 1
ATOM 1279 N N . ALA A 1 161 ? -12.806 3.229 29.812 1.00 93.00 161 ALA A N 1
ATOM 1280 C CA . ALA A 1 161 ? -13.799 4.305 29.675 1.00 93.00 161 ALA A CA 1
ATOM 1281 C C . ALA A 1 161 ? -13.587 5.509 30.609 1.00 93.00 161 ALA A C 1
ATOM 1283 O O . ALA A 1 161 ? -14.062 6.600 30.297 1.00 93.00 161 ALA A O 1
ATOM 1284 N N . ALA A 1 162 ? -12.924 5.317 31.753 1.00 93.56 162 ALA A N 1
ATOM 1285 C CA . ALA A 1 162 ? -12.705 6.373 32.741 1.00 93.56 162 ALA A CA 1
ATOM 1286 C C . ALA A 1 162 ? -11.655 7.408 32.301 1.00 93.56 162 ALA A C 1
ATOM 1288 O O . ALA A 1 162 ? -11.696 8.540 32.778 1.00 93.56 162 ALA A O 1
ATOM 1289 N N . SER A 1 163 ? -10.738 7.042 31.400 1.00 94.62 163 SER A N 1
ATOM 1290 C CA . SER A 1 163 ? -9.726 7.953 30.851 1.00 94.62 163 SER A CA 1
ATOM 1291 C C . SER A 1 163 ? -10.226 8.738 29.632 1.00 94.62 163 SER A C 1
ATOM 1293 O O . SER A 1 163 ? -9.579 9.696 29.217 1.00 94.62 163 SER A O 1
ATOM 1295 N N . LEU A 1 164 ? -11.390 8.370 29.083 1.00 94.94 164 LEU A N 1
ATOM 1296 C CA . LEU A 1 164 ? -11.933 8.926 27.848 1.00 94.94 164 LEU A CA 1
ATOM 1297 C C . LEU A 1 164 ? -12.978 10.015 28.120 1.00 94.94 164 LEU A C 1
ATOM 1299 O O . LEU A 1 164 ? -14.081 9.758 28.622 1.00 94.94 164 LEU A O 1
ATOM 1303 N N . SER A 1 165 ? -12.660 11.240 27.707 1.00 94.94 165 SER A N 1
ATOM 1304 C CA . SER A 1 165 ? -13.583 12.374 27.720 1.00 94.94 165 SER A CA 1
ATOM 1305 C C . SER A 1 165 ? -14.721 12.193 26.707 1.00 94.94 165 SER A C 1
ATOM 1307 O O . SER A 1 165 ? -14.662 11.353 25.809 1.00 94.94 165 SER A O 1
ATOM 1309 N N . ALA A 1 166 ? -15.770 13.017 26.803 1.00 92.81 16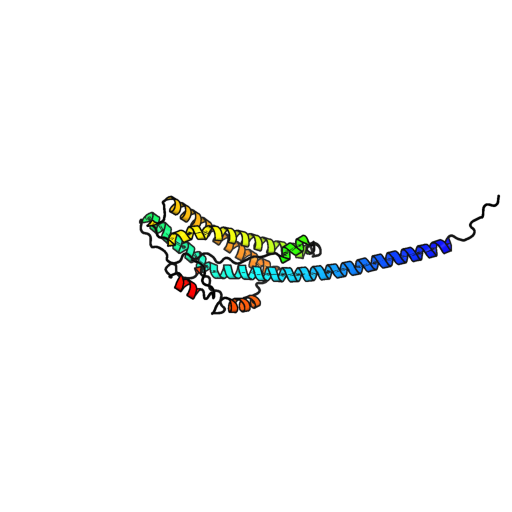6 ALA A N 1
ATOM 1310 C CA . ALA A 1 166 ? -16.847 13.040 25.807 1.00 92.81 166 ALA A CA 1
ATOM 1311 C C . ALA A 1 166 ? -16.337 13.375 24.389 1.00 92.81 166 ALA A C 1
ATOM 1313 O O . ALA A 1 166 ? -16.868 12.854 23.403 1.00 92.81 166 ALA A O 1
ATOM 1314 N N . ASN A 1 167 ? -15.292 14.206 24.298 1.00 96.06 167 ASN A N 1
ATOM 1315 C CA . ASN A 1 167 ? -14.640 14.534 23.036 1.00 96.06 167 ASN A CA 1
ATOM 1316 C C . ASN A 1 167 ? -13.950 13.299 22.440 1.00 96.06 167 ASN A C 1
ATOM 1318 O O . ASN A 1 167 ? -14.185 12.974 21.279 1.00 96.06 167 ASN A O 1
ATOM 1322 N N . ASP A 1 168 ? -13.217 12.538 23.259 1.00 95.81 168 ASP A N 1
ATOM 1323 C CA . ASP A 1 168 ? -12.526 11.321 22.811 1.00 95.81 168 ASP A CA 1
ATOM 1324 C C . ASP A 1 168 ? -13.505 10.284 22.256 1.00 95.81 168 ASP A C 1
ATOM 1326 O O . ASP A 1 168 ? -13.221 9.634 21.254 1.00 95.81 168 ASP A O 1
ATOM 1330 N N . ARG A 1 169 ? -14.714 10.169 22.827 1.00 94.00 169 ARG A N 1
ATOM 1331 C CA . ARG A 1 169 ? -15.751 9.264 22.284 1.00 94.00 169 ARG A CA 1
ATOM 1332 C C . ARG A 1 169 ? -16.166 9.645 20.867 1.00 94.00 169 ARG A C 1
ATOM 1334 O O . ARG A 1 169 ? -16.474 8.771 20.059 1.00 94.00 169 ARG A O 1
ATOM 1341 N N . THR A 1 170 ? -16.223 10.944 20.585 1.00 95.69 170 THR A N 1
ATOM 1342 C CA . THR A 1 170 ? -16.579 11.457 19.258 1.00 95.69 170 THR A CA 1
ATOM 1343 C C . THR A 1 170 ? -15.448 11.186 18.275 1.00 95.69 170 THR A C 1
ATOM 1345 O O . THR A 1 170 ? -15.695 10.612 17.215 1.00 95.69 170 THR A O 1
ATOM 1348 N N . GLU A 1 171 ? -14.209 11.487 18.668 1.00 97.38 171 GLU A N 1
ATOM 1349 C CA . GLU A 1 171 ? -13.011 11.203 17.871 1.00 97.38 171 GLU A CA 1
ATOM 1350 C C . GLU A 1 171 ? -12.857 9.709 17.568 1.00 97.38 171 GLU A C 1
ATOM 1352 O O . GLU A 1 171 ? -12.616 9.333 16.424 1.00 97.38 171 GLU A O 1
ATOM 1357 N N . ILE A 1 172 ? -13.095 8.830 18.545 1.00 97.69 172 ILE A N 1
ATOM 1358 C CA . ILE A 1 172 ? -13.053 7.374 18.352 1.00 97.69 172 ILE A CA 1
ATOM 1359 C C . ILE A 1 172 ? -14.099 6.917 17.327 1.00 97.69 172 ILE A C 1
ATOM 1361 O O . ILE A 1 172 ? -13.790 6.091 16.469 1.00 97.69 172 ILE A O 1
ATOM 1365 N N . ARG A 1 173 ? -15.328 7.451 17.365 1.00 97.25 173 ARG A N 1
ATOM 1366 C CA . ARG A 1 173 ? -16.369 7.109 16.375 1.00 97.25 173 ARG A CA 1
ATOM 1367 C C . ARG A 1 173 ? -15.974 7.543 14.965 1.00 97.25 173 ARG A C 1
ATOM 1369 O O . ARG A 1 173 ? -16.130 6.766 14.023 1.00 97.25 173 ARG A O 1
ATOM 1376 N N . LEU A 1 174 ? -15.437 8.755 14.825 1.00 98.12 174 LEU A N 1
ATOM 1377 C CA . LEU A 1 174 ? -14.945 9.272 13.546 1.00 98.12 174 LEU A CA 1
ATOM 1378 C C . LEU A 1 174 ? -13.760 8.447 13.031 1.00 98.12 174 LEU A C 1
ATOM 1380 O O . LEU A 1 174 ? -13.746 8.044 11.865 1.00 98.12 174 LEU A O 1
ATOM 1384 N N . ALA A 1 175 ? -12.805 8.129 13.907 1.00 98.31 175 ALA A N 1
ATOM 1385 C CA . ALA A 1 175 ? -11.674 7.262 13.607 1.00 98.31 175 ALA A CA 1
ATOM 1386 C C . ALA A 1 175 ? -12.149 5.880 13.138 1.00 98.31 175 ALA A C 1
ATOM 1388 O O . ALA A 1 175 ? -11.675 5.370 12.126 1.00 98.31 175 ALA A O 1
ATOM 1389 N N . LEU A 1 176 ? -13.146 5.295 13.800 1.00 98.31 176 LEU A N 1
ATOM 1390 C CA . LEU A 1 176 ? -13.646 3.968 13.455 1.00 98.31 176 LEU A CA 1
ATOM 1391 C C . LEU A 1 176 ? -14.354 3.949 12.094 1.00 98.31 176 LEU A C 1
ATOM 1393 O O . LEU A 1 176 ? -14.144 3.032 11.290 1.00 98.31 176 LEU A O 1
ATOM 1397 N N . GLN A 1 177 ? -15.136 4.988 11.789 1.00 98.38 177 GLN A N 1
ATOM 1398 C CA . GLN A 1 177 ? -15.733 5.171 10.467 1.00 98.38 177 GLN A CA 1
ATOM 1399 C C . GLN A 1 177 ? -14.655 5.349 9.388 1.00 98.38 177 GLN A C 1
ATOM 1401 O O . GLN A 1 177 ? -14.727 4.710 8.335 1.00 98.38 177 GLN A O 1
ATOM 1406 N N . ARG A 1 178 ? -13.629 6.168 9.654 1.00 98.56 178 ARG A N 1
ATOM 1407 C CA . ARG A 1 178 ? -12.522 6.402 8.718 1.00 98.56 178 ARG A CA 1
ATOM 1408 C C . ARG A 1 178 ? -11.708 5.132 8.471 1.00 98.56 178 ARG A C 1
ATOM 1410 O O . ARG A 1 178 ? -11.449 4.814 7.315 1.00 98.56 178 ARG A O 1
ATOM 1417 N N . ALA A 1 179 ? -11.370 4.375 9.514 1.00 98.44 179 ALA A N 1
ATOM 1418 C CA . ALA A 1 179 ? -10.679 3.091 9.390 1.00 98.44 179 ALA A CA 1
ATOM 1419 C C . ALA A 1 179 ? -11.496 2.088 8.561 1.00 98.44 179 ALA A C 1
ATOM 1421 O O . ALA A 1 179 ? -10.955 1.439 7.669 1.00 98.44 179 ALA A O 1
ATOM 1422 N N . SER A 1 180 ? -12.813 2.023 8.784 1.00 98.44 180 SER A N 1
ATOM 1423 C CA . SER A 1 180 ? -13.719 1.163 8.008 1.00 98.44 180 SER A CA 1
ATOM 1424 C C . SER A 1 180 ? -13.754 1.540 6.521 1.00 98.44 180 SER A C 1
ATOM 1426 O O . SER A 1 180 ? -13.727 0.663 5.655 1.00 98.44 180 SER A O 1
ATOM 1428 N N . ALA A 1 181 ? -13.782 2.840 6.209 1.00 98.62 181 ALA A N 1
ATOM 1429 C CA . ALA A 1 181 ? -13.741 3.329 4.833 1.00 98.62 181 ALA A CA 1
ATOM 1430 C C . ALA A 1 181 ? -12.388 3.043 4.158 1.00 98.62 181 ALA A C 1
ATOM 1432 O O . ALA A 1 181 ? -12.355 2.571 3.022 1.00 98.62 181 ALA A O 1
ATOM 1433 N N . LEU A 1 182 ? -11.276 3.285 4.858 1.00 98.56 182 LEU A N 1
ATOM 1434 C CA . LEU A 1 182 ? -9.927 3.023 4.350 1.00 98.56 182 LEU A CA 1
ATOM 1435 C C . LEU A 1 182 ? -9.697 1.530 4.092 1.00 98.56 182 LEU A C 1
ATOM 1437 O O . LEU A 1 182 ? -9.193 1.187 3.023 1.00 98.56 182 LEU A O 1
ATOM 1441 N N . ASP A 1 183 ? -10.136 0.641 4.991 1.00 98.25 183 ASP A N 1
ATOM 1442 C CA . ASP A 1 183 ? -10.072 -0.805 4.749 1.00 98.25 183 ASP A CA 1
ATOM 1443 C C . ASP A 1 183 ? -10.897 -1.201 3.516 1.00 98.25 183 ASP A C 1
ATOM 1445 O O . ASP A 1 183 ? -10.417 -1.945 2.661 1.00 98.25 183 ASP A O 1
ATOM 1449 N N . TYR A 1 184 ? -12.112 -0.663 3.360 1.00 98.44 184 TYR A N 1
ATOM 1450 C CA . TYR A 1 184 ? -12.923 -0.907 2.166 1.00 98.44 184 TYR A CA 1
ATOM 1451 C C . TYR A 1 184 ? -12.193 -0.508 0.872 1.00 98.44 184 TYR A C 1
ATOM 1453 O O . TYR A 1 184 ? -12.128 -1.312 -0.065 1.00 98.44 184 TYR A O 1
ATOM 1461 N N . TYR A 1 185 ? -11.608 0.693 0.823 1.00 98.44 185 TYR A N 1
ATOM 1462 C CA . TYR A 1 185 ? -10.861 1.159 -0.347 1.00 98.44 185 TYR A CA 1
ATOM 1463 C C . TYR A 1 185 ? -9.592 0.345 -0.593 1.00 98.44 185 TYR A C 1
ATOM 1465 O O . TYR A 1 185 ? -9.314 0.004 -1.744 1.00 98.44 185 TYR A O 1
ATOM 1473 N N . ALA A 1 186 ? -8.861 -0.026 0.463 1.00 98.25 186 ALA A N 1
ATOM 1474 C CA . ALA A 1 186 ? -7.709 -0.912 0.356 1.00 98.25 186 ALA A CA 1
ATOM 1475 C C . ALA A 1 186 ? -8.116 -2.232 -0.310 1.00 98.25 186 ALA A C 1
ATOM 1477 O O . ALA A 1 186 ? -7.538 -2.605 -1.326 1.00 98.25 186 ALA A O 1
ATOM 1478 N N . ARG A 1 187 ? -9.165 -2.902 0.183 1.00 98.06 187 ARG A N 1
ATOM 1479 C CA . ARG A 1 187 ? -9.647 -4.177 -0.377 1.00 98.06 187 ARG A CA 1
ATOM 1480 C C . ARG A 1 187 ? -10.082 -4.059 -1.831 1.00 98.06 187 ARG A C 1
ATOM 1482 O O . ARG A 1 187 ? -9.778 -4.937 -2.641 1.00 98.06 187 ARG A O 1
ATOM 1489 N N . LEU A 1 188 ? -10.795 -2.987 -2.178 1.00 98.44 188 LEU A N 1
ATOM 1490 C CA . LEU A 1 188 ? -11.195 -2.733 -3.561 1.00 98.44 188 LEU A CA 1
ATOM 1491 C C . LEU A 1 188 ? -9.966 -2.588 -4.466 1.00 98.44 188 LEU A C 1
ATOM 1493 O O . LEU A 1 188 ? -9.888 -3.250 -5.501 1.00 98.44 188 LEU A O 1
ATOM 1497 N N . LEU A 1 189 ? -8.990 -1.783 -4.045 1.00 98.31 189 LEU A N 1
ATOM 1498 C CA . LEU A 1 189 ? -7.761 -1.561 -4.793 1.00 98.31 189 LEU A CA 1
ATOM 1499 C C . LEU A 1 189 ? -6.947 -2.850 -4.942 1.00 98.31 189 LEU A C 1
ATOM 1501 O O . LEU A 1 189 ? -6.509 -3.150 -6.048 1.00 98.31 189 LEU A O 1
ATOM 1505 N N . ILE A 1 190 ? -6.806 -3.651 -3.880 1.00 98.00 190 ILE A N 1
ATOM 1506 C CA . ILE A 1 190 ? -6.132 -4.962 -3.903 1.00 98.00 190 ILE A CA 1
ATOM 1507 C C . ILE A 1 190 ? -6.738 -5.867 -4.983 1.00 98.00 190 ILE A C 1
ATOM 1509 O O . ILE A 1 190 ? -6.013 -6.444 -5.799 1.00 98.00 190 ILE A O 1
ATOM 1513 N N . ARG A 1 191 ? -8.074 -5.961 -5.015 1.00 98.12 191 ARG A N 1
ATOM 1514 C CA . ARG A 1 191 ? -8.818 -6.781 -5.986 1.00 98.12 191 ARG A CA 1
ATOM 1515 C C . ARG A 1 191 ? -8.673 -6.288 -7.424 1.00 98.12 191 ARG A C 1
ATOM 1517 O O . ARG A 1 191 ? -8.844 -7.085 -8.338 1.00 98.12 191 ARG A O 1
ATOM 1524 N N . GLN A 1 192 ? -8.355 -5.012 -7.631 1.00 97.88 192 GLN A N 1
ATOM 1525 C CA . GLN A 1 192 ? -8.122 -4.435 -8.955 1.00 97.88 192 GLN A CA 1
ATOM 1526 C C . GLN A 1 192 ? -6.658 -4.563 -9.395 1.00 97.88 192 GLN A C 1
ATOM 1528 O O . GLN A 1 192 ? -6.387 -4.988 -10.519 1.00 97.88 192 GLN A O 1
ATOM 1533 N N . ILE A 1 193 ? -5.704 -4.220 -8.523 1.00 98.12 193 ILE A N 1
ATOM 1534 C CA . ILE A 1 193 ? -4.291 -4.138 -8.902 1.00 98.12 193 ILE A CA 1
ATOM 1535 C C . ILE A 1 193 ? -3.635 -5.505 -9.055 1.00 98.12 193 ILE A C 1
ATOM 1537 O O . ILE A 1 193 ? -2.850 -5.679 -9.981 1.00 98.12 193 ILE A O 1
ATOM 1541 N N . LEU A 1 194 ? -3.942 -6.486 -8.196 1.00 97.75 194 LEU A N 1
ATOM 1542 C CA . LEU A 1 194 ? -3.267 -7.786 -8.261 1.00 97.75 194 LEU A CA 1
ATOM 1543 C C . LEU A 1 194 ? -3.549 -8.530 -9.582 1.00 97.75 194 LEU A C 1
ATOM 1545 O O . LEU A 1 194 ? -2.582 -8.971 -10.210 1.00 97.75 194 LEU A O 1
ATOM 1549 N N . PRO A 1 195 ? -4.807 -8.643 -10.063 1.00 98.12 195 PRO A N 1
ATOM 1550 C CA . PRO A 1 195 ? -5.076 -9.245 -11.369 1.00 98.12 195 PRO A CA 1
ATOM 1551 C C . PRO A 1 195 ? -4.473 -8.433 -12.516 1.00 98.12 195 PRO A C 1
ATOM 1553 O O . PRO A 1 195 ? -3.820 -9.002 -13.387 1.00 98.12 195 PRO A O 1
ATOM 1556 N N . ARG A 1 196 ? -4.605 -7.100 -12.481 1.00 98.12 196 ARG A N 1
ATOM 1557 C CA . ARG A 1 196 ? -4.066 -6.219 -13.525 1.00 98.12 196 ARG A CA 1
ATOM 1558 C C . ARG A 1 196 ? -2.544 -6.315 -13.643 1.00 98.12 196 ARG A C 1
ATOM 1560 O O . ARG A 1 196 ? -2.005 -6.381 -14.742 1.00 98.12 196 ARG A O 1
ATOM 1567 N N . ALA A 1 197 ? -1.838 -6.347 -12.518 1.00 98.31 197 ALA A N 1
ATOM 1568 C CA . ALA A 1 197 ? -0.393 -6.520 -12.500 1.00 98.31 197 ALA A CA 1
ATOM 1569 C C . ALA A 1 197 ? 0.014 -7.877 -13.097 1.00 98.31 197 ALA A C 1
ATOM 1571 O O . ALA A 1 197 ? 0.967 -7.942 -13.876 1.00 98.31 197 ALA A O 1
ATOM 1572 N N . ALA A 1 198 ? -0.751 -8.935 -12.804 1.00 98.00 198 ALA A N 1
ATOM 1573 C CA . ALA A 1 198 ? -0.532 -10.259 -13.374 1.00 98.00 198 ALA A CA 1
ATOM 1574 C C . ALA A 1 198 ? -0.754 -10.299 -14.896 1.00 98.00 198 ALA A C 1
ATOM 1576 O O . ALA A 1 198 ? 0.031 -10.954 -15.585 1.00 98.00 198 ALA A O 1
ATOM 1577 N N . GLU A 1 199 ? -1.752 -9.577 -15.427 1.00 98.19 199 GLU A N 1
ATOM 1578 C CA . GLU A 1 199 ? -1.955 -9.395 -16.879 1.00 98.19 199 GLU A CA 1
ATOM 1579 C C . GLU A 1 199 ? -0.726 -8.768 -17.553 1.00 98.19 199 GLU A C 1
ATOM 1581 O O . GLU A 1 199 ? -0.369 -9.134 -18.671 1.00 98.19 199 GLU A O 1
ATOM 1586 N N . PHE A 1 200 ? -0.033 -7.862 -16.859 1.00 98.25 200 PHE A N 1
ATOM 1587 C CA . PHE A 1 200 ? 1.188 -7.218 -17.350 1.00 98.25 200 PHE A CA 1
ATOM 1588 C C . PHE A 1 200 ? 2.475 -8.007 -17.074 1.00 98.25 200 PHE A C 1
ATOM 1590 O O . PHE A 1 200 ? 3.556 -7.560 -17.452 1.00 98.25 200 PHE A O 1
ATOM 1597 N N . GLY A 1 201 ? 2.372 -9.187 -16.456 1.00 97.94 201 GLY A N 1
ATOM 1598 C CA . GLY A 1 201 ? 3.505 -10.067 -16.169 1.00 97.94 201 GLY A CA 1
ATOM 1599 C C . GLY A 1 201 ? 4.198 -9.822 -14.825 1.00 97.94 201 GLY A C 1
ATOM 1600 O O . GLY A 1 201 ? 5.159 -10.527 -14.515 1.00 97.94 201 GLY A O 1
ATOM 1601 N N . PHE A 1 202 ? 3.709 -8.896 -13.999 1.00 98.12 202 PHE A N 1
ATOM 1602 C CA . PHE A 1 202 ? 4.213 -8.675 -12.641 1.00 98.12 202 PHE A CA 1
ATOM 1603 C C . PHE A 1 202 ? 3.524 -9.614 -11.649 1.00 98.12 202 PHE A C 1
ATOM 1605 O O . PHE A 1 202 ? 2.314 -9.837 -11.712 1.00 98.12 202 PHE A O 1
ATOM 1612 N N . ARG A 1 203 ? 4.282 -10.194 -10.716 1.00 96.69 203 ARG A N 1
ATOM 1613 C CA . ARG A 1 203 ? 3.764 -11.168 -9.745 1.00 96.69 203 ARG A CA 1
ATOM 1614 C C . ARG A 1 203 ? 4.440 -11.010 -8.383 1.00 96.69 203 ARG A C 1
ATOM 1616 O O . ARG A 1 203 ? 5.638 -10.757 -8.340 1.00 96.69 203 ARG A O 1
ATOM 1623 N N . PRO A 1 204 ? 3.719 -11.243 -7.271 1.00 96.25 204 PRO A N 1
ATOM 1624 C CA . PRO A 1 204 ? 4.317 -11.292 -5.938 1.00 96.25 204 PRO A CA 1
ATOM 1625 C C . PRO A 1 204 ? 5.546 -12.211 -5.858 1.00 96.25 204 PRO A C 1
ATOM 1627 O O . PRO A 1 204 ? 5.455 -13.395 -6.200 1.00 96.25 204 PRO A O 1
ATOM 1630 N N . ASP A 1 205 ? 6.669 -11.706 -5.339 1.00 92.69 205 ASP A N 1
ATOM 1631 C CA . ASP A 1 205 ? 7.889 -12.500 -5.121 1.00 92.69 205 ASP A CA 1
ATOM 1632 C C . ASP A 1 205 ? 7.768 -13.418 -3.887 1.00 92.69 205 ASP A C 1
ATOM 1634 O O . ASP A 1 205 ? 8.292 -13.167 -2.799 1.00 92.69 205 ASP A O 1
ATOM 1638 N N . ARG A 1 206 ? 7.035 -14.523 -4.054 1.00 91.56 206 ARG A N 1
ATOM 1639 C CA . ARG A 1 206 ? 6.766 -15.488 -2.975 1.00 91.56 206 ARG A CA 1
ATOM 1640 C C . ARG A 1 206 ? 8.020 -16.204 -2.469 1.00 91.56 206 ARG A C 1
ATOM 1642 O O . ARG A 1 206 ? 8.053 -16.596 -1.304 1.00 91.56 206 ARG A O 1
ATOM 1649 N N . LYS A 1 207 ? 9.029 -16.408 -3.324 1.00 90.62 207 LYS A N 1
ATOM 1650 C CA . LYS A 1 207 ? 10.253 -17.136 -2.951 1.00 90.62 207 LYS A CA 1
ATOM 1651 C C . LYS A 1 207 ? 11.084 -16.307 -1.985 1.00 90.62 207 LYS A C 1
ATOM 1653 O O . LYS A 1 207 ? 11.360 -16.761 -0.875 1.00 90.62 207 LYS A O 1
ATOM 1658 N N . ARG A 1 208 ? 11.386 -15.064 -2.367 1.00 88.25 208 ARG A N 1
ATOM 1659 C CA . ARG A 1 208 ? 12.116 -14.129 -1.510 1.00 88.25 208 ARG A CA 1
ATOM 1660 C C . ARG A 1 208 ? 11.353 -13.844 -0.223 1.00 88.25 208 ARG A C 1
ATOM 1662 O O . ARG A 1 208 ? 11.968 -13.742 0.837 1.00 88.25 208 ARG A O 1
ATOM 1669 N N . PHE A 1 209 ? 10.018 -13.802 -0.283 1.00 88.56 209 PHE A N 1
ATOM 1670 C CA . PHE A 1 209 ? 9.210 -13.705 0.928 1.00 88.56 209 PHE A CA 1
ATOM 1671 C C . PHE A 1 209 ? 9.410 -14.882 1.871 1.00 88.56 209 PHE A C 1
ATOM 1673 O O . PHE A 1 209 ? 9.626 -14.664 3.052 1.00 88.56 209 PHE A O 1
ATOM 1680 N N . ALA A 1 210 ? 9.337 -16.120 1.381 1.00 90.25 210 ALA A N 1
ATOM 1681 C CA . ALA A 1 210 ? 9.487 -17.296 2.233 1.00 90.25 210 ALA A CA 1
ATOM 1682 C C . ALA A 1 210 ? 10.854 -17.312 2.939 1.00 90.25 210 ALA A C 1
ATOM 1684 O O . ALA A 1 210 ? 10.954 -17.706 4.100 1.00 90.25 210 ALA A O 1
ATOM 1685 N N . GLU A 1 211 ? 11.906 -16.846 2.265 1.00 91.25 211 GLU A N 1
ATOM 1686 C CA . GLU A 1 211 ? 13.236 -16.683 2.858 1.00 91.25 211 GLU A CA 1
ATOM 1687 C C . GLU A 1 211 ? 13.299 -15.554 3.887 1.00 91.25 211 GLU A C 1
ATOM 1689 O O . GLU A 1 211 ? 13.916 -15.719 4.939 1.00 91.25 211 GLU A O 1
ATOM 1694 N N . PHE A 1 212 ? 12.674 -14.410 3.602 1.00 86.56 212 PHE A N 1
ATOM 1695 C CA . PHE A 1 212 ? 12.577 -13.293 4.540 1.00 86.56 212 PHE A CA 1
ATOM 1696 C C . PHE A 1 212 ? 11.738 -13.662 5.769 1.00 86.56 212 PHE A C 1
ATOM 1698 O O . PHE A 1 212 ? 12.134 -13.397 6.901 1.00 86.56 212 PHE A O 1
ATOM 1705 N N . ALA A 1 213 ? 10.615 -14.347 5.564 1.00 87.56 213 ALA A N 1
ATOM 1706 C CA . ALA A 1 213 ? 9.676 -14.706 6.608 1.00 87.56 213 ALA A CA 1
ATOM 1707 C C . ALA A 1 213 ? 10.303 -15.633 7.654 1.00 87.56 213 ALA A C 1
ATOM 1709 O O . ALA A 1 213 ? 10.067 -15.452 8.844 1.00 87.56 213 ALA A O 1
ATOM 1710 N N . LYS A 1 214 ? 11.174 -16.557 7.231 1.00 89.31 214 LYS A N 1
ATOM 1711 C CA . LYS A 1 214 ? 11.975 -17.401 8.135 1.00 89.31 214 LYS A CA 1
ATOM 1712 C C . LYS A 1 214 ? 12.924 -16.607 9.038 1.00 89.31 214 LYS A C 1
ATOM 1714 O O . LYS A 1 214 ? 13.298 -17.105 10.093 1.00 89.31 214 LYS A O 1
ATOM 1719 N N . ARG A 1 215 ? 13.332 -15.397 8.635 1.00 87.94 215 ARG A N 1
ATOM 1720 C CA . ARG A 1 215 ? 14.225 -14.535 9.427 1.00 87.94 215 ARG A CA 1
ATOM 1721 C C . ARG A 1 215 ? 13.472 -13.686 10.438 1.00 87.94 215 ARG A C 1
ATOM 1723 O O . ARG A 1 215 ? 14.046 -13.363 11.464 1.00 87.94 215 ARG A O 1
ATOM 1730 N N . ILE A 1 216 ? 12.227 -13.313 10.149 1.00 84.94 216 ILE A N 1
ATOM 1731 C CA . ILE A 1 216 ? 11.435 -12.419 11.008 1.00 84.94 216 ILE A CA 1
ATOM 1732 C C . ILE A 1 216 ? 10.523 -13.198 11.958 1.00 84.94 216 ILE A C 1
ATOM 1734 O O . ILE A 1 216 ? 10.393 -12.826 13.124 1.00 84.94 216 ILE A O 1
ATOM 1738 N N . TRP A 1 217 ? 9.912 -14.284 11.478 1.00 85.56 217 TRP A N 1
ATOM 1739 C CA . TRP A 1 217 ? 8.934 -15.069 12.227 1.00 85.56 217 TRP A CA 1
ATOM 1740 C C . TRP A 1 217 ? 9.477 -16.452 12.559 1.00 85.56 217 TRP A C 1
ATOM 1742 O O . TRP A 1 217 ? 9.897 -17.189 11.667 1.00 85.56 217 TRP A O 1
ATOM 1752 N N . LYS A 1 218 ? 9.388 -16.852 13.835 1.00 85.38 218 LYS A N 1
ATOM 1753 C CA . LYS A 1 218 ? 9.843 -18.181 14.298 1.00 85.38 218 LYS A CA 1
ATOM 1754 C C . LYS A 1 218 ? 9.193 -19.340 13.529 1.00 85.38 218 LYS A C 1
ATOM 1756 O O . LYS A 1 218 ? 9.832 -20.356 13.286 1.00 85.38 218 LYS A O 1
ATOM 1761 N N . SER A 1 219 ? 7.933 -19.182 13.122 1.00 87.00 219 SER A N 1
ATOM 1762 C CA . SER A 1 219 ? 7.180 -20.176 12.343 1.00 87.00 219 SER A CA 1
ATOM 1763 C C . SER A 1 219 ? 7.512 -20.171 10.844 1.00 87.00 219 SER A C 1
ATOM 1765 O O . SER A 1 219 ? 7.039 -21.035 10.105 1.00 87.00 219 SER A O 1
ATOM 1767 N N . GLY A 1 220 ? 8.249 -19.163 10.364 1.00 87.38 220 GLY A N 1
ATOM 1768 C CA . GLY A 1 220 ? 8.423 -18.878 8.940 1.00 87.38 220 GLY A CA 1
ATOM 1769 C C . GLY A 1 220 ? 7.139 -18.448 8.223 1.00 87.38 220 GLY A C 1
ATOM 1770 O O . GLY A 1 220 ? 7.124 -18.399 6.993 1.00 87.38 220 GLY A O 1
ATOM 1771 N N . ARG A 1 221 ? 6.058 -18.156 8.961 1.00 88.69 221 ARG A N 1
ATOM 1772 C CA . ARG A 1 221 ? 4.770 -17.704 8.422 1.00 88.69 221 ARG A CA 1
ATOM 1773 C C . ARG A 1 221 ? 4.441 -16.307 8.928 1.00 88.69 221 ARG A C 1
ATOM 1775 O O . ARG A 1 221 ? 4.698 -15.979 10.080 1.00 88.69 221 ARG A O 1
ATOM 1782 N N . TYR A 1 222 ? 3.837 -15.515 8.054 1.00 90.62 222 TYR A N 1
ATOM 1783 C CA . TYR A 1 222 ? 3.319 -14.200 8.395 1.00 90.62 222 TYR A CA 1
ATOM 1784 C C . TYR A 1 222 ? 2.091 -14.320 9.298 1.00 90.62 222 TYR A C 1
ATOM 1786 O O . TYR A 1 222 ? 1.071 -14.854 8.862 1.00 90.62 222 TYR A O 1
ATOM 1794 N N . THR A 1 223 ? 2.181 -13.797 10.520 1.00 91.12 223 THR A N 1
ATOM 1795 C CA . THR A 1 223 ? 1.050 -13.721 11.454 1.00 91.12 223 THR A CA 1
ATOM 1796 C C . THR A 1 223 ? 0.816 -12.259 11.846 1.00 91.12 223 THR A C 1
ATOM 1798 O O . THR A 1 223 ? 1.564 -11.725 12.669 1.00 91.12 223 THR A O 1
ATOM 1801 N N . PRO A 1 224 ? -0.186 -11.574 11.262 1.00 92.56 224 PRO A N 1
ATOM 1802 C CA . PRO A 1 224 ? -0.502 -10.193 11.614 1.00 92.56 224 PRO A CA 1
ATOM 1803 C C . PRO A 1 224 ? -0.911 -10.055 13.086 1.00 92.56 224 PRO A C 1
ATOM 1805 O O . PRO A 1 224 ? -1.762 -10.799 13.567 1.00 92.56 224 PRO A O 1
ATOM 1808 N N . ALA A 1 225 ? -0.378 -9.045 13.778 1.00 92.44 225 ALA A N 1
ATOM 1809 C CA . ALA A 1 225 ? -0.710 -8.732 15.174 1.00 92.44 225 ALA A CA 1
ATOM 1810 C C . ALA A 1 225 ? -2.218 -8.538 15.420 1.00 92.44 225 ALA A C 1
ATOM 1812 O O . ALA A 1 225 ? -2.761 -8.964 16.440 1.00 92.44 225 ALA A O 1
ATOM 1813 N N . ILE A 1 226 ? -2.909 -7.942 14.447 1.00 95.31 226 ILE A N 1
ATOM 1814 C CA . ILE A 1 226 ? -4.357 -7.703 14.477 1.00 95.31 226 ILE A CA 1
ATOM 1815 C C . ILE A 1 226 ? -5.198 -8.985 14.497 1.00 95.31 226 ILE A C 1
ATOM 1817 O O . ILE A 1 226 ? -6.370 -8.948 14.863 1.00 95.31 226 ILE A O 1
ATOM 1821 N N . CYS A 1 227 ? -4.610 -10.134 14.150 1.00 95.81 227 CYS A N 1
ATOM 1822 C CA . CYS A 1 227 ? -5.297 -11.418 14.202 1.00 95.81 227 CYS A CA 1
ATOM 1823 C C . CYS A 1 227 ? -5.430 -11.996 15.616 1.00 95.81 227 CYS A C 1
ATOM 1825 O O . CYS A 1 227 ? -6.232 -12.911 15.794 1.00 95.81 227 CYS A O 1
ATOM 1827 N N . ALA A 1 228 ? -4.710 -11.484 16.620 1.00 95.31 228 ALA A N 1
ATOM 1828 C CA . ALA A 1 228 ? -4.962 -11.883 18.002 1.00 95.31 228 ALA A CA 1
ATOM 1829 C C . ALA A 1 228 ? -6.392 -11.473 18.436 1.00 95.31 228 ALA A C 1
ATOM 1831 O O . ALA A 1 228 ? -6.945 -10.511 17.886 1.00 95.31 228 ALA A O 1
ATOM 1832 N N . PRO A 1 229 ? -7.028 -12.198 19.370 1.00 96.31 229 PRO A N 1
ATOM 1833 C CA . PRO A 1 229 ? -8.262 -11.755 20.027 1.00 96.31 229 PRO A CA 1
ATOM 1834 C C . PRO A 1 229 ? -8.122 -10.379 20.712 1.00 96.31 229 PRO A C 1
ATOM 1836 O O . PRO A 1 229 ? -7.017 -9.948 21.044 1.00 96.31 229 PRO A O 1
ATOM 1839 N N . ILE A 1 230 ? -9.226 -9.642 20.876 1.00 96.19 230 ILE A N 1
ATOM 1840 C CA . ILE A 1 230 ? -9.242 -8.275 21.446 1.00 96.19 230 ILE A CA 1
ATOM 1841 C C . ILE A 1 230 ? -8.914 -8.203 22.939 1.00 96.19 230 ILE A C 1
ATOM 1843 O O . ILE A 1 230 ? -8.428 -7.188 23.434 1.00 96.19 230 ILE A O 1
ATOM 1847 N N . ASP A 1 231 ? -9.122 -9.306 23.633 1.00 95.56 231 ASP A N 1
ATOM 1848 C CA . ASP A 1 231 ? -8.893 -9.536 25.054 1.00 95.56 231 ASP A CA 1
ATOM 1849 C C . ASP A 1 231 ? -7.523 -10.176 25.344 1.00 95.56 231 ASP A C 1
ATOM 1851 O O . ASP A 1 231 ? -7.186 -10.447 26.494 1.00 95.56 231 ASP A O 1
ATOM 1855 N N . THR A 1 232 ? -6.696 -10.415 24.321 1.00 95.19 232 THR A N 1
ATOM 1856 C CA . THR A 1 232 ? -5.372 -11.016 24.523 1.00 95.19 232 THR A CA 1
ATOM 1857 C C . THR A 1 232 ? -4.423 -10.014 25.187 1.00 95.19 232 THR A C 1
ATOM 1859 O O . THR A 1 232 ? -4.233 -8.930 24.647 1.00 95.19 232 THR A O 1
ATOM 1862 N N . PRO A 1 233 ? -3.751 -10.346 26.305 1.00 93.44 233 PRO A N 1
ATOM 1863 C CA . PRO A 1 233 ? -2.762 -9.450 26.903 1.00 93.44 233 PRO A CA 1
ATOM 1864 C C . PRO A 1 233 ? -1.606 -9.134 25.933 1.00 93.44 233 PRO A C 1
ATOM 1866 O O . PRO A 1 233 ? -1.160 -10.050 25.232 1.00 93.44 233 PRO A O 1
ATOM 1869 N N . PRO A 1 234 ? -1.040 -7.910 25.929 1.00 89.81 234 PRO A N 1
ATOM 1870 C CA . PRO A 1 234 ? 0.003 -7.508 24.977 1.00 89.81 234 PRO A CA 1
ATOM 1871 C C . PRO A 1 234 ? 1.205 -8.458 24.882 1.00 89.81 234 PRO A C 1
ATOM 1873 O O . PRO A 1 234 ? 1.665 -8.772 23.785 1.00 89.81 234 PRO A O 1
ATOM 1876 N N . ALA A 1 235 ? 1.686 -8.984 26.015 1.00 89.62 235 ALA A N 1
ATOM 1877 C CA . ALA A 1 235 ? 2.783 -9.955 26.043 1.00 89.62 235 ALA A CA 1
ATOM 1878 C C . ALA A 1 235 ? 2.442 -11.241 25.266 1.00 89.62 235 ALA A C 1
ATOM 1880 O O . ALA A 1 235 ? 3.215 -11.684 24.418 1.00 89.62 235 ALA A O 1
ATOM 1881 N N . ARG A 1 236 ? 1.240 -11.790 25.483 1.00 91.88 236 ARG A N 1
ATOM 1882 C CA . ARG A 1 236 ? 0.759 -12.986 24.781 1.00 91.88 236 ARG A CA 1
ATOM 1883 C C . ARG A 1 236 ? 0.479 -12.699 23.309 1.00 91.88 236 ARG A C 1
ATOM 1885 O O . ARG A 1 236 ? 0.775 -13.530 22.455 1.00 91.88 236 ARG A O 1
ATOM 1892 N N . ALA A 1 237 ? -0.063 -11.526 22.993 1.00 90.62 237 ALA A N 1
ATOM 1893 C CA . ALA A 1 237 ? -0.303 -11.133 21.612 1.00 90.62 237 ALA A CA 1
ATOM 1894 C C . ALA A 1 237 ? 1.019 -11.023 20.832 1.00 90.62 237 ALA A C 1
ATOM 1896 O O . ALA A 1 237 ? 1.114 -11.547 19.722 1.00 90.62 237 ALA A O 1
ATOM 1897 N N . ASN A 1 238 ? 2.066 -10.455 21.442 1.00 87.19 238 ASN A N 1
ATOM 1898 C CA . ASN A 1 238 ? 3.421 -10.434 20.885 1.00 87.19 238 ASN A CA 1
ATOM 1899 C C . ASN A 1 238 ? 3.966 -11.838 20.613 1.00 87.19 238 ASN A C 1
ATOM 1901 O O . ASN A 1 238 ? 4.443 -12.101 19.507 1.00 87.19 238 ASN A O 1
ATOM 1905 N N . GLU A 1 239 ? 3.843 -12.760 21.568 1.00 88.38 239 GLU A N 1
ATOM 1906 C CA . GLU A 1 239 ? 4.235 -14.162 21.374 1.00 88.38 239 GLU A CA 1
ATOM 1907 C C . GLU A 1 239 ? 3.487 -14.817 20.205 1.00 88.38 239 GLU A C 1
ATOM 1909 O O . GLU A 1 239 ? 4.106 -15.489 19.377 1.00 88.38 239 GLU A O 1
ATOM 1914 N N . MET A 1 240 ? 2.176 -14.571 20.086 1.00 88.00 240 MET A N 1
ATOM 1915 C CA . MET A 1 240 ? 1.343 -15.091 18.995 1.00 88.00 240 MET A CA 1
ATOM 1916 C C . MET A 1 240 ? 1.760 -14.555 17.624 1.00 88.00 240 MET A C 1
ATOM 1918 O O . MET A 1 240 ? 1.661 -15.280 16.631 1.00 88.00 240 MET A O 1
ATOM 1922 N N . THR A 1 241 ? 2.253 -13.314 17.548 1.00 82.88 241 THR A N 1
ATOM 1923 C CA . THR A 1 241 ? 2.783 -12.780 16.285 1.00 82.88 241 THR A CA 1
ATOM 1924 C C . THR A 1 241 ? 4.044 -13.509 15.839 1.00 82.88 241 THR A C 1
ATOM 1926 O O . THR A 1 241 ? 4.349 -13.506 14.652 1.00 82.88 241 THR A O 1
ATOM 1929 N N . GLY A 1 242 ? 4.783 -14.135 16.763 1.00 79.31 242 GLY A N 1
ATOM 1930 C CA . GLY A 1 242 ? 6.033 -14.836 16.482 1.00 79.31 242 GLY A CA 1
ATOM 1931 C C . GLY A 1 242 ? 7.171 -13.929 16.006 1.00 79.31 242 GLY A C 1
ATOM 1932 O O . GLY A 1 242 ? 8.165 -14.456 15.496 1.00 79.31 242 GLY A O 1
ATOM 1933 N N . GLN A 1 243 ? 7.025 -12.604 16.136 1.00 72.94 243 GLN A N 1
ATOM 1934 C CA . GLN A 1 243 ? 8.065 -11.631 15.810 1.00 72.94 243 GLN A CA 1
ATOM 1935 C C . GLN A 1 243 ? 9.228 -11.748 16.800 1.00 72.94 243 GLN A C 1
ATOM 1937 O O . GLN A 1 243 ? 9.031 -11.926 18.000 1.00 72.94 243 GLN A O 1
ATOM 1942 N N . GLN A 1 244 ? 10.457 -11.673 16.289 1.00 71.00 244 GLN A N 1
ATOM 1943 C CA . GLN A 1 244 ? 11.658 -11.713 17.133 1.00 71.00 244 GLN A CA 1
ATOM 1944 C C . GLN A 1 244 ? 11.812 -10.459 18.002 1.00 71.00 244 GLN A C 1
ATOM 1946 O O . GLN A 1 244 ? 12.328 -10.553 19.113 1.00 71.00 244 GLN A O 1
ATOM 1951 N N . THR A 1 245 ? 11.329 -9.316 17.514 1.00 72.00 245 THR A N 1
ATOM 1952 C CA . THR A 1 245 ? 11.284 -8.057 18.258 1.00 72.00 245 THR A CA 1
ATOM 1953 C C . THR A 1 245 ? 9.838 -7.792 18.668 1.00 72.00 245 THR A C 1
ATOM 1955 O O . THR A 1 245 ? 8.988 -7.717 17.777 1.00 72.00 245 THR A O 1
ATOM 1958 N N . PRO A 1 246 ? 9.530 -7.663 19.971 1.00 71.81 246 PRO A N 1
ATOM 1959 C CA . PRO A 1 246 ? 8.192 -7.286 20.404 1.00 71.81 246 PRO A CA 1
ATOM 1960 C C . PRO A 1 246 ? 7.854 -5.892 19.872 1.00 71.81 246 PRO A C 1
ATOM 1962 O O . PRO A 1 246 ? 8.718 -5.014 19.804 1.00 71.81 246 PRO A O 1
ATOM 1965 N N . LEU A 1 247 ? 6.599 -5.690 19.478 1.00 69.44 247 LEU A N 1
ATOM 1966 C CA . LEU A 1 247 ? 6.143 -4.368 19.066 1.00 69.44 247 LEU A CA 1
ATOM 1967 C C . LEU A 1 247 ? 6.127 -3.443 20.299 1.00 69.44 247 LEU A C 1
ATOM 1969 O O . LEU A 1 247 ? 5.803 -3.910 21.395 1.00 69.44 247 LEU A O 1
ATOM 1973 N N . PRO A 1 248 ? 6.508 -2.161 20.157 1.00 62.00 248 PRO A N 1
ATOM 1974 C CA . PRO A 1 248 ? 6.354 -1.198 21.237 1.00 62.00 248 PRO A CA 1
ATOM 1975 C C . PRO A 1 248 ? 4.855 -0.993 21.498 1.00 62.00 248 PRO A C 1
ATOM 1977 O O . PRO A 1 248 ? 4.111 -0.666 20.568 1.00 62.00 248 PRO A O 1
ATOM 1980 N N . PHE A 1 249 ? 4.436 -1.225 22.742 1.00 56.03 249 PHE A N 1
ATOM 1981 C CA . PHE A 1 249 ? 3.105 -0.904 23.266 1.00 56.03 249 PHE A CA 1
ATOM 1982 C C . PHE A 1 249 ? 3.250 0.148 24.345 1.00 56.03 249 PHE A C 1
ATOM 1984 O O . PHE A 1 249 ? 4.150 -0.036 25.197 1.00 56.03 249 PHE A O 1
#